Protein AF-A0A8A2VK84-F1 (afdb_monomer)

Organism: NCBI:txid2816475

Structure (mmCIF, N/CA/C/O backbone):
data_AF-A0A8A2VK84-F1
#
_entry.id   AF-A0A8A2VK84-F1
#
loop_
_atom_site.group_PDB
_atom_site.id
_atom_site.type_symbol
_atom_site.label_atom_id
_atom_site.label_alt_id
_atom_site.label_comp_id
_atom_site.label_asym_id
_atom_site.label_entity_id
_atom_site.label_seq_id
_atom_site.pdbx_PDB_ins_code
_atom_site.Cartn_x
_atom_site.Cartn_y
_ato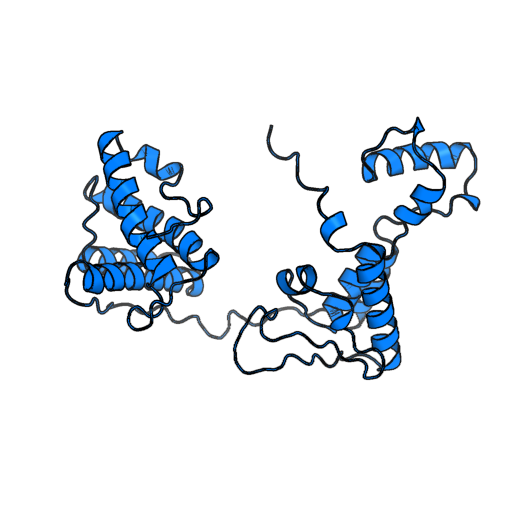m_site.Cartn_z
_atom_site.occupancy
_atom_site.B_iso_or_equiv
_atom_site.auth_seq_id
_atom_site.auth_comp_id
_atom_site.auth_asym_id
_atom_site.auth_atom_id
_atom_site.pdbx_PDB_model_num
ATOM 1 N N . MET A 1 1 ? -0.182 15.127 16.816 1.00 67.00 1 MET A N 1
ATOM 2 C CA . MET A 1 1 ? -0.163 13.997 15.873 1.00 67.00 1 MET A CA 1
ATOM 3 C C . MET A 1 1 ? 0.153 14.495 14.483 1.00 67.00 1 MET A C 1
ATOM 5 O O . MET A 1 1 ? -0.459 15.469 14.045 1.00 67.00 1 MET A O 1
ATOM 9 N N . THR A 1 2 ? 1.109 13.858 13.820 1.00 80.88 2 THR A N 1
ATOM 10 C CA . THR A 1 2 ? 1.535 14.183 12.459 1.00 80.88 2 THR A CA 1
ATOM 11 C C . THR A 1 2 ? 0.964 13.149 11.504 1.00 80.88 2 THR A C 1
ATOM 13 O O . THR A 1 2 ? 1.364 11.996 11.535 1.00 80.88 2 THR A O 1
ATOM 16 N N . LEU A 1 3 ? 0.014 13.536 10.651 1.00 87.31 3 LEU A N 1
ATOM 17 C CA . LEU A 1 3 ? -0.479 12.652 9.595 1.00 87.31 3 LEU A CA 1
ATOM 18 C C . LEU A 1 3 ? 0.068 13.120 8.239 1.00 87.31 3 LEU A C 1
ATOM 20 O O . LEU A 1 3 ? -0.176 14.276 7.887 1.00 87.31 3 LEU A O 1
ATOM 24 N N . PRO A 1 4 ? 0.778 12.268 7.475 1.00 89.06 4 PRO A N 1
ATOM 25 C CA . PRO A 1 4 ? 1.231 12.619 6.131 1.00 89.06 4 PRO A CA 1
ATOM 26 C C . PRO A 1 4 ? 0.061 12.950 5.195 1.00 89.06 4 PRO A C 1
ATOM 28 O O . PRO A 1 4 ? -0.976 12.286 5.248 1.00 89.06 4 PRO A O 1
ATOM 31 N N . GLU A 1 5 ? 0.243 13.924 4.298 1.00 87.88 5 GLU A N 1
ATOM 32 C CA . GLU A 1 5 ? -0.795 14.369 3.347 1.00 87.88 5 GLU A CA 1
ATOM 33 C C . GLU A 1 5 ? -1.271 13.251 2.401 1.00 87.88 5 GLU A C 1
ATOM 35 O O . GLU A 1 5 ? -2.423 13.237 1.973 1.00 87.88 5 GLU A O 1
ATOM 40 N N . ASP A 1 6 ? -0.415 12.256 2.150 1.00 89.31 6 ASP A N 1
ATOM 41 C CA . ASP A 1 6 ? -0.712 11.075 1.332 1.00 89.31 6 ASP A CA 1
ATOM 42 C C . ASP A 1 6 ? -1.742 10.113 1.951 1.00 89.31 6 ASP A C 1
ATOM 44 O O . ASP A 1 6 ? -2.165 9.149 1.294 1.00 89.31 6 ASP A O 1
ATOM 48 N N . VAL A 1 7 ? -2.121 10.309 3.220 1.00 92.81 7 VAL A N 1
ATOM 49 C CA . VAL A 1 7 ? -3.152 9.505 3.882 1.00 92.81 7 VAL A CA 1
ATOM 50 C C . VAL A 1 7 ? -4.518 10.171 3.696 1.00 92.81 7 VAL A C 1
ATOM 52 O O . VAL A 1 7 ? -4.777 11.231 4.267 1.00 92.81 7 VAL A O 1
ATOM 55 N N . PRO A 1 8 ? -5.451 9.540 2.962 1.00 93.25 8 PRO A N 1
ATOM 56 C CA . PRO A 1 8 ? -6.733 10.163 2.691 1.00 93.25 8 PRO A CA 1
ATOM 57 C C . PRO A 1 8 ? -7.644 10.115 3.926 1.00 93.25 8 PRO A C 1
ATOM 59 O O . PRO A 1 8 ? -8.070 9.050 4.384 1.00 93.25 8 PRO A O 1
ATOM 62 N N . LEU A 1 9 ? -7.994 11.290 4.450 1.00 93.44 9 LEU A N 1
ATOM 63 C CA . LEU A 1 9 ? -8.955 11.405 5.553 1.00 93.44 9 LEU A CA 1
ATOM 64 C C . LEU A 1 9 ? -10.374 11.024 5.120 1.00 93.44 9 LEU A C 1
ATOM 66 O O . LEU A 1 9 ? -11.077 10.352 5.873 1.00 93.44 9 LEU A O 1
ATOM 70 N N . VAL A 1 10 ? -10.748 11.404 3.896 1.00 92.31 10 VAL A N 1
ATOM 71 C CA . VAL A 1 10 ? -12.056 11.164 3.272 1.00 92.31 10 VAL A CA 1
ATOM 72 C C . VAL A 1 10 ? -11.835 10.569 1.891 1.00 92.31 10 VAL A C 1
ATOM 74 O O . VAL A 1 10 ? -11.077 11.127 1.096 1.00 92.31 10 VAL A O 1
ATOM 77 N N . ILE A 1 11 ? -12.519 9.467 1.604 1.00 93.12 11 ILE A N 1
ATOM 78 C CA . ILE A 1 11 ? -12.568 8.852 0.275 1.00 93.12 11 ILE A CA 1
ATOM 79 C C . ILE A 1 11 ? -13.712 9.483 -0.528 1.00 93.12 11 ILE A C 1
ATOM 81 O O . ILE A 1 11 ? -14.691 9.938 0.060 1.00 93.12 11 ILE A O 1
ATOM 85 N N . SER A 1 12 ? -13.599 9.535 -1.860 1.00 87.94 12 SER A N 1
ATOM 86 C CA . SER A 1 12 ? -14.630 10.085 -2.761 1.00 87.94 12 SER A CA 1
ATOM 87 C C . SER A 1 12 ? -16.036 9.615 -2.394 1.00 87.94 12 SER A C 1
ATOM 89 O O . SER A 1 12 ? -16.909 10.446 -2.161 1.00 87.94 12 SER A O 1
ATOM 91 N N . ASP A 1 13 ? -16.204 8.304 -2.238 1.00 91.19 13 ASP A N 1
ATOM 92 C CA . ASP A 1 13 ? -17.499 7.667 -1.999 1.00 91.19 13 ASP A CA 1
ATOM 93 C C . ASP A 1 13 ? -18.078 8.024 -0.621 1.00 91.19 13 ASP A C 1
ATOM 95 O O . ASP A 1 13 ? -19.284 7.948 -0.424 1.00 91.19 13 ASP A O 1
ATOM 99 N N . ASP A 1 14 ? -17.253 8.441 0.352 1.00 90.50 14 ASP A N 1
ATOM 100 C CA . ASP A 1 14 ? -17.759 8.870 1.665 1.00 90.50 14 ASP A CA 1
ATOM 101 C C . ASP A 1 14 ? -18.654 10.113 1.521 1.00 90.50 14 ASP A C 1
ATOM 103 O O . ASP A 1 14 ? -19.564 10.324 2.315 1.00 90.50 14 ASP A O 1
ATOM 107 N N . ARG A 1 15 ? -18.429 10.939 0.491 1.00 90.19 15 ARG A N 1
ATOM 108 C CA . ARG A 1 15 ? -19.186 12.181 0.270 1.00 90.19 15 ARG A CA 1
ATOM 109 C C . ARG A 1 15 ? -20.633 11.942 -0.154 1.00 90.19 15 ARG A C 1
ATOM 111 O O . ARG A 1 15 ? -21.441 12.850 -0.011 1.00 90.19 15 ARG A O 1
ATOM 118 N N . GLU A 1 16 ? -20.957 10.752 -0.651 1.00 90.81 16 GLU A N 1
ATOM 119 C CA . GLU A 1 16 ? -22.328 10.386 -1.031 1.00 90.81 16 GLU A CA 1
ATOM 120 C C . GLU A 1 16 ? -23.221 10.147 0.197 1.00 90.81 16 GLU A C 1
ATOM 122 O O . GLU A 1 16 ? -24.439 10.267 0.111 1.00 90.81 16 GLU A O 1
ATOM 127 N N . TYR A 1 17 ? -22.612 9.869 1.355 1.00 91.44 17 TYR A N 1
ATOM 128 C CA . TYR A 1 17 ? -23.302 9.542 2.606 1.00 91.44 17 TYR A CA 1
ATOM 129 C C . TYR A 1 17 ? -23.415 10.727 3.563 1.00 91.44 17 TYR A C 1
ATOM 131 O O . TYR A 1 17 ? -24.215 10.701 4.497 1.00 91.44 17 TYR A O 1
ATOM 139 N N . LEU A 1 18 ? -22.570 11.742 3.380 1.00 94.50 18 LEU A N 1
ATOM 140 C CA . LEU A 1 18 ? -22.312 12.756 4.392 1.00 94.50 18 LEU A CA 1
ATOM 141 C C . LEU A 1 18 ? -22.717 14.139 3.906 1.00 94.50 18 LEU A C 1
ATOM 143 O O . LEU A 1 18 ? -22.255 14.619 2.871 1.00 94.50 18 LEU A O 1
ATOM 147 N N . ASN A 1 19 ? -23.500 14.841 4.722 1.00 94.44 19 ASN A N 1
ATOM 148 C CA . ASN A 1 19 ? -23.639 16.284 4.563 1.00 94.44 19 ASN A CA 1
ATOM 149 C C . ASN A 1 19 ? -22.360 17.017 5.014 1.00 94.44 19 ASN A C 1
ATOM 151 O O . ASN A 1 19 ? -21.467 16.438 5.632 1.00 94.44 19 ASN A O 1
ATOM 155 N N . GLN A 1 20 ? -22.279 18.322 4.746 1.00 95.00 20 GLN A N 1
ATOM 156 C CA . GLN A 1 20 ? -21.080 19.118 5.033 1.00 95.00 20 GLN A CA 1
ATOM 157 C C . GLN A 1 20 ? -20.620 19.050 6.501 1.00 95.00 20 GLN A C 1
ATOM 159 O O . GLN A 1 20 ? -19.427 18.907 6.755 1.00 95.00 20 GLN A O 1
ATOM 164 N N . ARG A 1 21 ? -21.545 19.115 7.468 1.00 96.19 21 ARG A N 1
ATOM 165 C CA . ARG A 1 21 ? -21.195 19.096 8.901 1.00 96.19 21 ARG A CA 1
ATOM 166 C C . ARG A 1 21 ? -20.700 17.720 9.337 1.00 96.19 21 ARG A C 1
ATOM 168 O O . ARG A 1 21 ? -19.721 17.620 10.066 1.00 96.19 21 ARG A O 1
ATOM 175 N N . GLN A 1 22 ? -21.348 16.663 8.852 1.00 96.94 22 GLN A N 1
ATOM 176 C CA . GLN A 1 22 ? -20.925 15.283 9.101 1.00 96.94 22 GLN A CA 1
ATOM 177 C C . GLN A 1 22 ? -19.562 14.999 8.467 1.00 96.94 22 GLN A C 1
ATOM 179 O O . GLN A 1 22 ? -18.741 14.298 9.042 1.00 96.94 22 GLN A O 1
ATOM 184 N N . LEU A 1 23 ? -19.286 15.584 7.301 1.00 95.44 23 LEU A N 1
ATOM 185 C CA . LEU A 1 23 ? -17.997 15.459 6.634 1.00 95.44 23 LEU A CA 1
ATOM 186 C C . LEU A 1 23 ? -16.857 16.088 7.446 1.00 95.44 23 LEU A C 1
ATOM 188 O O . LEU A 1 23 ? -15.759 15.536 7.484 1.00 95.44 23 LEU A O 1
ATOM 192 N N . GLU A 1 24 ? -17.091 17.245 8.064 1.00 95.88 24 GLU A N 1
ATOM 193 C CA . GLU A 1 24 ? -16.114 17.917 8.930 1.00 95.88 24 GLU A CA 1
ATOM 194 C C . GLU A 1 24 ? -15.845 17.114 10.209 1.00 95.88 24 GLU A C 1
ATOM 196 O O . GLU A 1 24 ? -14.683 16.858 10.531 1.00 95.88 24 GLU A O 1
ATOM 201 N N . ASP A 1 25 ? -16.900 16.639 10.874 1.00 96.94 25 ASP A N 1
ATOM 202 C CA . ASP A 1 25 ? -16.793 15.770 12.052 1.00 96.94 25 ASP A CA 1
ATOM 203 C C . ASP A 1 25 ? -16.057 14.458 11.722 1.00 96.94 25 ASP A C 1
ATOM 205 O O . ASP A 1 25 ? -15.085 14.084 12.383 1.00 96.94 25 ASP A O 1
ATOM 209 N N . TYR A 1 26 ? -16.422 13.809 10.613 1.00 96.88 26 TYR A N 1
ATOM 210 C CA . TYR A 1 26 ? -15.779 12.580 10.163 1.00 96.88 26 TYR A CA 1
ATOM 211 C C . TYR A 1 26 ? -14.301 12.796 9.833 1.00 96.88 26 TYR A C 1
ATOM 213 O O . TYR A 1 26 ? -13.459 11.987 10.220 1.00 96.88 26 TYR A O 1
ATOM 221 N N . LYS A 1 27 ? -13.947 13.903 9.164 1.00 95.69 27 LYS A N 1
ATOM 222 C CA . LYS A 1 27 ? -12.543 14.267 8.902 1.00 95.69 27 LYS A CA 1
ATOM 223 C C . LYS A 1 27 ? -11.738 14.381 10.188 1.00 95.69 27 LYS A C 1
ATOM 225 O O . LYS A 1 27 ? -10.607 13.896 10.227 1.00 95.69 27 LYS A O 1
ATOM 230 N N . GLN A 1 28 ? -12.305 15.019 11.209 1.00 95.81 28 GLN A N 1
ATOM 231 C CA . GLN A 1 28 ? -11.639 15.197 12.492 1.00 95.81 28 GLN A CA 1
ATOM 232 C C . GLN A 1 28 ? -11.429 13.849 13.191 1.00 95.81 28 GLN A C 1
ATOM 234 O O . GLN A 1 28 ? -10.291 13.505 13.512 1.00 95.81 28 GLN A O 1
ATOM 239 N N . HIS A 1 29 ? -12.479 13.031 13.295 1.00 96.00 29 HIS A N 1
ATOM 240 C CA . HIS A 1 29 ? -12.393 11.667 13.830 1.00 96.00 29 HIS A CA 1
ATOM 241 C C . HIS A 1 29 ? -11.324 10.829 13.111 1.00 96.00 29 HIS A C 1
ATOM 243 O O . HIS A 1 29 ? -10.482 10.171 13.720 1.00 96.00 29 HIS A O 1
ATOM 249 N N . ARG A 1 30 ? -11.297 10.896 11.779 1.00 95.94 30 ARG A N 1
ATOM 250 C CA . ARG A 1 30 ? -10.328 10.179 10.942 1.00 95.94 30 ARG A CA 1
ATOM 251 C C . ARG A 1 30 ? -8.898 10.646 11.173 1.00 95.94 30 ARG A C 1
ATOM 253 O O . ARG A 1 30 ? -7.990 9.817 11.175 1.00 95.94 30 ARG A O 1
ATOM 260 N N . LYS A 1 31 ? -8.697 11.948 11.377 1.00 96.19 31 LYS A N 1
ATOM 261 C CA . LYS A 1 31 ? -7.388 12.534 11.668 1.00 96.19 31 LYS A CA 1
ATOM 262 C C . LYS A 1 31 ? -6.844 12.050 13.009 1.00 96.19 31 LYS A C 1
ATOM 264 O O . LYS A 1 31 ? -5.656 11.755 13.090 1.00 96.19 31 LYS A O 1
ATOM 269 N N . GLU A 1 32 ? -7.699 11.918 14.017 1.00 95.44 32 GLU A N 1
ATOM 270 C CA . GLU A 1 32 ? -7.324 11.394 15.335 1.00 95.44 32 GLU A CA 1
ATOM 271 C C . GLU A 1 32 ? -6.905 9.924 15.253 1.00 95.44 32 GLU A C 1
ATOM 273 O O . GLU A 1 32 ? -5.786 9.581 15.629 1.00 95.44 32 GLU A O 1
ATOM 278 N N . VAL A 1 33 ? -7.756 9.067 14.677 1.00 95.44 33 VAL A N 1
ATOM 279 C CA . VAL A 1 33 ? -7.479 7.625 14.569 1.00 95.44 33 VAL A CA 1
ATOM 280 C C . VAL A 1 33 ? -6.224 7.370 13.733 1.00 95.44 33 VAL A C 1
ATOM 282 O O . VAL A 1 33 ? -5.326 6.638 14.143 1.00 95.44 33 VAL A O 1
ATOM 285 N N . LEU A 1 34 ? -6.149 7.950 12.530 1.00 96.88 34 LEU A N 1
ATOM 286 C CA . LEU A 1 34 ? -5.056 7.673 11.595 1.00 96.88 34 LEU A CA 1
ATOM 287 C C . LEU A 1 34 ? -3.750 8.340 12.033 1.00 96.88 34 LEU A C 1
ATOM 289 O O . LEU A 1 34 ? -2.688 7.750 11.838 1.00 96.88 34 LEU A O 1
ATOM 293 N N . GLY A 1 35 ? -3.825 9.528 12.641 1.00 95.50 35 GLY A N 1
ATOM 294 C CA . GLY A 1 35 ? -2.671 10.207 13.226 1.00 95.50 35 GLY A CA 1
ATOM 295 C C . GLY A 1 35 ? -2.077 9.397 14.372 1.00 95.50 35 GLY A C 1
ATOM 296 O O . GLY A 1 35 ? -0.880 9.125 14.370 1.00 95.50 35 GLY A O 1
ATOM 297 N N . TRP A 1 36 ? -2.919 8.904 15.284 1.00 96.00 36 TRP A N 1
ATOM 298 C CA . TRP A 1 36 ? -2.468 8.016 16.353 1.00 96.00 36 TRP A CA 1
ATOM 299 C C . TRP A 1 36 ? -1.849 6.732 15.806 1.00 96.00 36 TRP A C 1
ATOM 301 O O . TRP A 1 36 ? -0.793 6.304 16.263 1.00 96.00 36 TRP A O 1
ATOM 311 N N . LEU A 1 37 ? -2.463 6.123 14.788 1.00 95.12 37 LEU A N 1
ATOM 312 C CA . LEU A 1 37 ? -1.916 4.911 14.185 1.00 95.12 37 LEU A CA 1
ATOM 313 C C . LEU A 1 37 ? -0.543 5.135 13.551 1.00 95.12 37 LEU A C 1
ATOM 315 O O . LEU A 1 37 ? 0.305 4.248 13.642 1.00 95.12 37 LEU A O 1
ATOM 319 N N . TYR A 1 38 ? -0.329 6.287 12.918 1.00 95.25 38 TYR A N 1
ATOM 320 C CA . TYR A 1 38 ? 0.937 6.631 12.280 1.00 95.25 38 TYR A CA 1
ATOM 321 C C . TYR A 1 38 ? 2.039 6.990 13.278 1.00 95.25 38 TYR A C 1
ATOM 323 O O . TYR A 1 38 ? 3.186 6.626 13.043 1.00 95.25 38 TYR A O 1
ATOM 331 N N . ASP A 1 39 ? 1.700 7.653 14.383 1.00 92.69 39 ASP A N 1
ATOM 332 C CA . ASP A 1 39 ? 2.691 8.095 15.367 1.00 92.69 39 ASP A CA 1
ATOM 333 C C . ASP A 1 39 ? 2.973 7.019 16.437 1.00 92.69 39 ASP A C 1
ATOM 335 O O . ASP A 1 39 ? 4.117 6.843 16.842 1.00 92.69 39 ASP A O 1
ATOM 339 N N . LEU A 1 40 ? 1.947 6.282 16.890 1.00 93.38 40 LEU A N 1
ATOM 340 C CA . LEU A 1 40 ? 1.994 5.449 18.110 1.00 93.38 40 LEU A CA 1
ATOM 341 C C . LEU A 1 40 ? 1.376 4.047 17.963 1.00 93.38 40 LEU A C 1
ATOM 343 O O . LEU A 1 40 ? 1.594 3.172 18.798 1.00 93.38 40 LEU A O 1
ATOM 347 N N . GLY A 1 41 ? 0.552 3.807 16.941 1.00 90.19 41 GLY A N 1
ATOM 348 C CA . GLY A 1 41 ? -0.374 2.671 16.957 1.00 90.19 41 GLY A CA 1
ATOM 349 C C . GLY A 1 41 ? 0.244 1.274 16.933 1.00 90.19 41 GLY A C 1
ATOM 350 O O . GLY A 1 41 ? -0.438 0.300 17.281 1.00 90.19 41 GLY A O 1
ATOM 351 N N . LYS A 1 42 ? 1.515 1.139 16.539 1.00 90.19 42 LYS A N 1
ATOM 352 C CA . LYS A 1 42 ? 2.193 -0.160 16.501 1.00 90.19 42 LYS A CA 1
ATOM 353 C C . LYS A 1 42 ? 2.586 -0.585 17.915 1.00 90.19 42 LYS A C 1
ATOM 355 O O . LYS A 1 42 ? 2.105 -1.628 18.365 1.00 90.19 42 LYS A O 1
ATOM 360 N N . SER A 1 43 ? 3.318 0.263 18.626 1.00 88.25 43 SER A N 1
ATOM 361 C CA . SER A 1 43 ? 3.772 0.048 20.002 1.00 88.25 43 SER A CA 1
ATOM 362 C C . SER A 1 43 ? 3.678 1.376 20.779 1.00 88.25 43 SER A C 1
ATOM 364 O O . SER A 1 43 ? 4.653 2.132 20.809 1.00 88.25 43 SER A O 1
ATOM 366 N N . PRO A 1 44 ? 2.517 1.684 21.395 1.00 86.25 44 PRO A N 1
ATOM 367 C CA . PRO A 1 44 ? 2.296 2.971 22.061 1.00 86.25 44 PRO A CA 1
ATOM 368 C C . PRO A 1 44 ? 3.290 3.252 23.196 1.00 86.25 44 PRO A C 1
ATOM 370 O O . PRO A 1 44 ? 3.774 4.374 23.310 1.00 86.25 44 PRO A O 1
ATOM 373 N N . ASP A 1 45 ? 3.674 2.222 23.959 1.00 84.56 45 ASP A N 1
ATOM 374 C CA . ASP A 1 45 ? 4.574 2.338 25.122 1.00 84.56 45 ASP A CA 1
ATOM 375 C C . ASP A 1 45 ? 5.984 2.845 24.776 1.00 84.56 45 ASP A C 1
ATOM 377 O O . ASP A 1 45 ? 6.690 3.372 25.632 1.00 84.56 45 ASP A O 1
ATOM 381 N N . VAL A 1 46 ? 6.407 2.687 23.518 1.00 88.12 46 VAL A N 1
ATOM 382 C CA . VAL A 1 46 ? 7.721 3.127 23.016 1.00 88.12 46 VAL A CA 1
ATOM 383 C C . VAL A 1 46 ? 7.601 4.158 21.894 1.00 88.12 46 VAL A C 1
ATOM 385 O O . VAL A 1 46 ? 8.568 4.400 21.176 1.00 88.12 46 VAL A O 1
ATOM 388 N N . ALA A 1 47 ? 6.419 4.763 21.739 1.00 87.88 47 ALA A N 1
ATOM 389 C CA . ALA A 1 47 ? 6.115 5.744 20.703 1.00 87.88 47 ALA A CA 1
ATOM 390 C C . ALA A 1 47 ? 6.466 5.278 19.274 1.00 87.88 47 ALA A C 1
ATOM 392 O O . ALA A 1 47 ? 7.064 6.011 18.488 1.00 87.88 47 ALA A O 1
ATOM 393 N N . GLU A 1 48 ? 6.102 4.035 18.941 1.00 89.88 48 GLU A N 1
ATOM 394 C CA . GLU A 1 48 ? 6.312 3.470 17.608 1.00 89.88 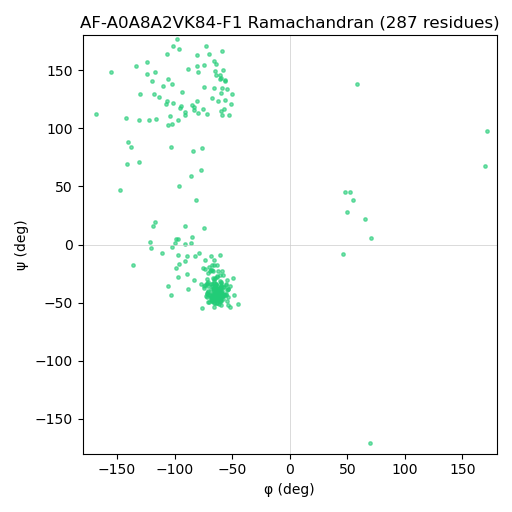48 GLU A CA 1
ATOM 395 C C . GLU A 1 48 ? 4.983 3.347 16.853 1.00 89.88 48 GLU A C 1
ATOM 397 O O . GLU A 1 48 ? 4.076 2.618 17.260 1.00 89.88 48 GLU A O 1
ATOM 402 N N . GLY A 1 49 ? 4.873 4.006 15.703 1.00 92.62 49 GLY A N 1
ATOM 403 C CA . GLY A 1 49 ? 3.694 3.938 14.849 1.00 92.62 49 GLY A CA 1
ATOM 404 C C . GLY A 1 49 ? 3.781 2.954 13.681 1.00 92.62 49 GLY A C 1
ATOM 405 O O . GLY A 1 49 ? 4.778 2.264 13.448 1.00 92.62 49 GLY A O 1
ATOM 406 N N . TYR A 1 50 ? 2.683 2.849 12.936 1.00 92.88 50 TYR A N 1
ATOM 407 C CA . TYR A 1 50 ? 2.614 2.063 11.707 1.00 92.88 50 TYR A CA 1
ATOM 408 C C . TYR A 1 50 ? 3.213 2.819 10.514 1.00 92.88 50 TYR A C 1
ATOM 410 O O . TYR A 1 50 ? 3.190 4.043 10.446 1.00 92.88 50 TYR A O 1
ATOM 418 N N . SER A 1 51 ? 3.703 2.075 9.516 1.00 90.81 51 SER A N 1
ATOM 419 C CA . SER A 1 51 ? 4.223 2.681 8.287 1.00 90.81 51 SER A CA 1
ATOM 420 C C . SER A 1 51 ? 3.136 3.426 7.505 1.00 90.81 51 SER A C 1
ATOM 422 O O . SER A 1 51 ? 1.960 3.054 7.550 1.00 90.81 51 SER A O 1
ATOM 424 N N . LEU A 1 52 ? 3.545 4.406 6.689 1.00 91.31 52 LEU A N 1
ATOM 425 C CA . LEU A 1 52 ? 2.654 5.156 5.792 1.00 91.31 52 LEU A CA 1
ATOM 426 C C . LEU A 1 52 ? 1.735 4.234 4.973 1.00 91.31 52 LEU A C 1
ATOM 428 O O . LEU A 1 52 ? 0.535 4.478 4.869 1.00 91.31 52 LEU A O 1
ATOM 432 N N . ALA A 1 53 ? 2.282 3.141 4.434 1.00 89.56 53 ALA A N 1
ATOM 433 C CA . ALA A 1 53 ? 1.519 2.173 3.653 1.00 89.56 53 ALA A CA 1
ATOM 434 C C . ALA A 1 53 ? 0.417 1.491 4.480 1.00 89.56 53 ALA A C 1
ATOM 436 O O . ALA A 1 53 ? -0.704 1.334 3.998 1.00 89.56 53 ALA A O 1
ATOM 437 N N . VAL A 1 54 ? 0.706 1.108 5.729 1.00 92.06 54 VAL A N 1
ATOM 438 C CA . VAL A 1 54 ? -0.281 0.488 6.626 1.00 92.06 54 VAL A CA 1
ATOM 439 C C . VAL A 1 54 ? -1.354 1.499 7.024 1.00 92.06 54 VAL A C 1
ATOM 441 O O . VAL A 1 54 ? -2.537 1.170 6.947 1.00 92.06 54 VAL A O 1
ATOM 444 N N . THR A 1 55 ? -0.975 2.729 7.373 1.00 95.12 55 THR A N 1
ATOM 445 C CA . THR A 1 55 ? -1.923 3.796 7.734 1.00 95.12 55 THR A CA 1
ATOM 446 C C . THR A 1 55 ? -2.822 4.175 6.555 1.00 95.12 55 THR A C 1
ATOM 448 O O . THR A 1 55 ? -4.038 4.280 6.708 1.00 95.12 55 THR A O 1
ATOM 451 N N . ARG A 1 56 ? -2.271 4.284 5.341 1.00 94.69 56 ARG A N 1
ATOM 452 C CA . ARG A 1 56 ? -3.052 4.531 4.119 1.00 94.69 56 ARG A CA 1
ATOM 453 C C . ARG A 1 56 ? -4.023 3.388 3.826 1.00 94.69 56 ARG A C 1
ATOM 455 O O . ARG A 1 56 ? -5.203 3.619 3.585 1.00 94.69 56 ARG A O 1
ATOM 462 N N . ASN A 1 57 ? -3.556 2.147 3.908 1.00 94.31 57 ASN A N 1
ATOM 463 C CA . ASN A 1 57 ? -4.392 0.955 3.753 1.00 94.31 57 ASN A CA 1
ATOM 464 C C . ASN A 1 57 ? -5.516 0.878 4.794 1.00 94.31 57 ASN A C 1
ATOM 466 O O . ASN A 1 57 ? -6.617 0.407 4.499 1.00 94.31 57 ASN A O 1
ATOM 470 N N . MET A 1 58 ? -5.235 1.330 6.012 1.00 94.69 58 MET A N 1
ATOM 471 C CA . MET A 1 58 ? -6.207 1.426 7.087 1.00 94.69 58 MET A CA 1
ATOM 472 C C . MET A 1 58 ? -7.272 2.484 6.788 1.00 94.69 58 MET A C 1
ATOM 474 O O . MET A 1 58 ? -8.461 2.224 6.972 1.00 94.69 58 MET A O 1
ATOM 478 N N . ALA A 1 59 ? -6.865 3.635 6.248 1.00 96.19 59 ALA A N 1
ATOM 479 C CA . ALA A 1 59 ? -7.774 4.698 5.852 1.00 96.19 59 ALA A CA 1
ATOM 480 C C . ALA A 1 59 ? -8.876 4.178 4.906 1.00 96.19 59 ALA A C 1
ATOM 482 O O . ALA A 1 59 ? -10.064 4.341 5.202 1.00 96.19 59 ALA A O 1
ATOM 483 N N . TYR A 1 60 ? -8.521 3.483 3.824 1.00 96.75 60 TYR A N 1
ATOM 484 C CA . TYR A 1 60 ? -9.512 2.938 2.886 1.00 96.75 60 TYR A CA 1
ATOM 485 C C . TYR A 1 60 ? -10.433 1.884 3.518 1.00 96.75 60 TYR A C 1
ATOM 487 O O . TYR A 1 60 ? -11.637 1.886 3.261 1.00 96.75 60 TYR A O 1
ATOM 495 N N . ARG A 1 61 ? -9.900 0.991 4.363 1.00 96.44 61 ARG A N 1
ATOM 496 C CA . ARG A 1 61 ? -10.706 -0.070 4.992 1.00 96.44 61 ARG A CA 1
ATOM 497 C C . ARG A 1 61 ? -11.706 0.478 5.992 1.00 96.44 61 ARG A C 1
ATOM 499 O O . ARG A 1 61 ? -12.876 0.123 5.922 1.00 96.44 61 ARG A O 1
ATOM 506 N N . LEU A 1 62 ? -11.267 1.376 6.870 1.00 96.81 62 LEU A N 1
ATOM 507 C CA . LEU A 1 62 ? -12.171 2.031 7.809 1.00 96.81 62 LEU A CA 1
ATOM 508 C C . LEU A 1 62 ? -13.259 2.823 7.088 1.00 96.81 62 LEU A C 1
ATOM 510 O O . LEU A 1 62 ? -14.395 2.794 7.527 1.00 96.81 62 LEU A O 1
ATOM 514 N N . SER A 1 63 ? -12.938 3.482 5.973 1.00 96.88 63 SER A N 1
ATOM 515 C CA . SER A 1 63 ? -13.939 4.196 5.175 1.00 96.88 63 SER A CA 1
ATOM 516 C C . SER A 1 63 ? -15.033 3.243 4.668 1.00 96.88 63 SER A C 1
ATOM 518 O O . SER A 1 63 ? -16.213 3.512 4.869 1.00 96.88 63 SER A O 1
ATOM 520 N N . LYS A 1 64 ? -14.671 2.057 4.158 1.00 96.75 64 LYS A N 1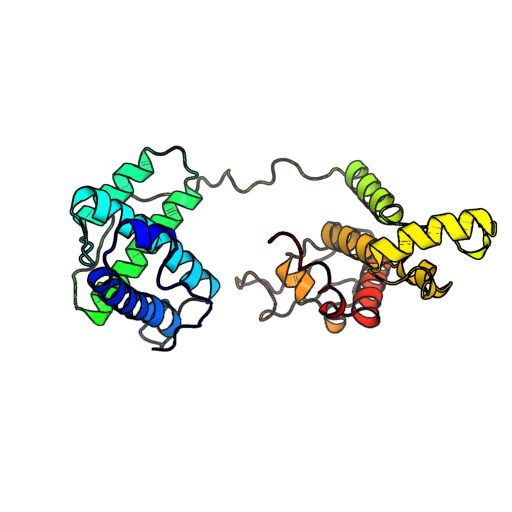
ATOM 521 C CA . LYS A 1 64 ? -15.654 1.018 3.793 1.00 96.75 64 LYS A CA 1
ATOM 522 C C . LYS A 1 64 ? -16.478 0.506 4.979 1.00 96.75 64 LYS A C 1
ATOM 524 O O . LYS A 1 64 ? -17.671 0.277 4.819 1.00 96.75 64 LYS A O 1
ATOM 529 N N . ILE A 1 65 ? -15.854 0.314 6.141 1.00 97.38 65 ILE A N 1
ATOM 530 C CA . ILE A 1 65 ? -16.543 -0.136 7.360 1.00 97.38 65 ILE A CA 1
ATOM 531 C C . ILE A 1 65 ? -17.534 0.935 7.847 1.00 97.38 65 ILE A C 1
ATOM 533 O O . ILE A 1 65 ? -18.667 0.612 8.187 1.00 97.38 65 ILE A O 1
ATOM 537 N N . TYR A 1 66 ? -17.139 2.211 7.846 1.00 97.88 66 TYR A N 1
ATOM 538 C CA . TYR A 1 66 ? -18.019 3.310 8.239 1.00 97.88 66 TYR A CA 1
ATOM 539 C C . TYR A 1 66 ? -19.194 3.472 7.281 1.00 97.88 66 TYR A C 1
ATOM 541 O O . TYR A 1 66 ? -20.317 3.586 7.750 1.00 97.88 66 TYR A O 1
ATOM 549 N N . ARG A 1 67 ? -18.979 3.384 5.962 1.00 97.00 67 ARG A N 1
ATOM 550 C CA . ARG A 1 67 ? -20.091 3.390 4.996 1.00 97.00 67 ARG A CA 1
ATOM 551 C C . ARG A 1 67 ? -21.061 2.233 5.223 1.00 97.00 67 ARG A C 1
ATOM 553 O O . ARG A 1 67 ? -22.262 2.458 5.264 1.00 97.00 67 ARG A O 1
ATOM 560 N N . TRP A 1 68 ? -20.542 1.029 5.478 1.00 97.00 68 TRP A N 1
ATOM 561 C CA . TRP A 1 68 ? -21.373 -0.120 5.851 1.00 97.00 68 TRP A CA 1
ATOM 562 C C . TRP A 1 68 ? -22.219 0.144 7.108 1.00 97.00 68 TRP A C 1
ATOM 564 O O . TRP A 1 68 ? -23.366 -0.301 7.180 1.00 97.00 68 TRP A O 1
ATOM 574 N N . LEU A 1 69 ? -21.680 0.871 8.090 1.00 97.50 69 LEU A N 1
ATOM 575 C CA . LEU A 1 69 ? -22.425 1.260 9.287 1.00 97.50 69 LEU A CA 1
ATOM 576 C C . LEU A 1 69 ? -23.474 2.334 8.961 1.00 97.50 69 LEU A C 1
ATOM 578 O O . LEU A 1 69 ? -24.616 2.238 9.406 1.00 97.50 69 LEU A O 1
ATOM 582 N N . TRP A 1 70 ? -23.118 3.320 8.137 1.00 97.38 70 TRP A N 1
ATOM 583 C CA . TRP A 1 70 ? -24.016 4.406 7.743 1.00 97.38 70 TRP A CA 1
ATOM 584 C C . TRP A 1 70 ? -25.198 3.937 6.898 1.00 97.38 70 TRP A C 1
ATOM 586 O O . TRP A 1 70 ? -26.285 4.489 7.045 1.00 97.38 70 TRP A O 1
ATOM 596 N N . ASP A 1 71 ? -25.024 2.885 6.096 1.00 95.94 71 ASP A N 1
ATOM 597 C CA . ASP A 1 71 ? -26.119 2.206 5.389 1.00 95.94 71 ASP A CA 1
ATOM 598 C C . ASP A 1 71 ? -27.210 1.677 6.339 1.00 95.94 71 ASP A C 1
ATOM 600 O O . ASP A 1 71 ? -28.357 1.503 5.930 1.00 95.94 71 ASP A O 1
ATOM 604 N N . ARG A 1 72 ? -26.862 1.383 7.599 1.00 94.56 72 ARG A N 1
ATOM 605 C CA . ARG A 1 72 ? -27.757 0.747 8.581 1.00 94.56 72 ARG A CA 1
ATOM 606 C C . ARG A 1 72 ? -28.317 1.734 9.592 1.00 94.56 72 ARG A C 1
ATOM 608 O O . ARG A 1 72 ? -29.501 1.680 9.904 1.00 94.56 72 ARG A O 1
ATOM 615 N N . GLU A 1 73 ? -27.472 2.623 10.102 1.00 95.31 73 GLU A N 1
ATOM 616 C CA . GLU A 1 73 ? -27.804 3.474 11.253 1.00 95.31 73 GLU A CA 1
ATOM 617 C C . GLU A 1 73 ? -27.712 4.971 10.945 1.00 95.31 73 GLU A C 1
ATOM 619 O O . GLU A 1 73 ? -27.938 5.814 11.814 1.00 95.31 73 GLU A O 1
ATOM 624 N N . GLY A 1 74 ? -27.393 5.325 9.699 1.00 94.62 74 GLY A N 1
ATOM 625 C CA . GLY A 1 74 ? -27.044 6.689 9.337 1.00 94.62 74 GLY A CA 1
ATOM 626 C C . GLY A 1 74 ? -25.690 7.109 9.909 1.00 94.62 74 GLY A C 1
ATOM 627 O O . GLY A 1 74 ? -24.900 6.305 10.406 1.00 94.62 74 GLY A O 1
ATOM 628 N N . TYR A 1 75 ? -25.383 8.400 9.793 1.00 96.06 75 TYR A N 1
ATOM 629 C CA . TYR A 1 75 ? -24.070 8.909 10.172 1.00 96.06 75 TYR A CA 1
ATOM 630 C C . TYR A 1 75 ? -23.758 8.708 11.660 1.00 96.06 75 TYR A C 1
ATOM 632 O O . TYR A 1 75 ? -24.442 9.246 12.531 1.00 96.06 75 TYR A O 1
ATOM 640 N N . THR A 1 76 ? -22.648 8.023 11.930 1.00 95.94 76 THR A N 1
ATOM 641 C CA . THR A 1 76 ? -22.048 7.910 13.260 1.00 95.94 76 THR A CA 1
ATOM 642 C C . THR A 1 76 ? -20.550 7.616 13.164 1.00 95.94 76 THR A C 1
ATOM 644 O O . THR A 1 76 ? -20.084 6.942 12.241 1.00 95.94 76 THR A O 1
ATOM 647 N N . THR A 1 77 ? -19.781 8.108 14.136 1.00 94.75 77 THR A N 1
ATOM 648 C CA . THR A 1 77 ? -18.371 7.739 14.359 1.00 94.75 77 THR A CA 1
ATOM 649 C C . THR A 1 77 ? -18.223 6.658 15.437 1.00 94.75 77 THR A C 1
ATOM 651 O O . THR A 1 77 ? -17.141 6.081 15.600 1.00 94.75 77 THR A O 1
ATOM 654 N N . GLN A 1 78 ? -19.320 6.338 16.137 1.00 93.69 78 GLN A N 1
ATOM 655 C CA . GLN A 1 78 ? -19.377 5.384 17.242 1.00 93.69 78 GLN A CA 1
ATOM 656 C C . GLN A 1 78 ? -19.527 3.950 16.734 1.00 93.69 78 GLN A C 1
ATOM 658 O O . GLN A 1 78 ? -20.608 3.369 16.716 1.00 93.69 78 GLN A O 1
ATOM 663 N N . LEU A 1 79 ? -18.406 3.368 16.322 1.00 95.50 79 LEU A N 1
ATOM 664 C CA . LEU A 1 79 ? -18.339 1.956 15.966 1.00 95.50 79 LEU A CA 1
ATOM 665 C C . LEU A 1 79 ? -18.158 1.103 17.235 1.00 95.50 79 LEU A C 1
ATOM 667 O O . LEU A 1 79 ? -17.164 1.270 17.945 1.00 95.50 79 LEU A O 1
ATOM 671 N N . THR A 1 80 ? -19.121 0.228 17.531 1.00 95.94 80 THR A N 1
ATOM 672 C CA . THR A 1 80 ? -19.152 -0.644 18.721 1.00 95.94 80 THR A CA 1
ATOM 673 C C . THR A 1 80 ? -18.606 -2.043 18.415 1.00 95.94 80 THR A C 1
ATOM 675 O O . THR A 1 80 ? -18.427 -2.397 17.248 1.00 95.94 80 THR A O 1
ATOM 678 N N . HIS A 1 81 ? -18.355 -2.851 19.452 1.00 96.69 81 HIS A N 1
ATOM 679 C CA . HIS A 1 81 ? -17.948 -4.256 19.288 1.00 96.69 81 HIS A CA 1
ATOM 680 C C . HIS A 1 81 ? -19.002 -5.044 18.497 1.00 96.69 81 HIS A C 1
ATOM 682 O O . HIS A 1 81 ? -18.660 -5.686 17.510 1.00 96.69 81 HIS A O 1
ATOM 688 N N . ASP A 1 82 ? -20.288 -4.860 18.812 1.00 95.69 82 ASP A N 1
ATOM 689 C CA . ASP A 1 82 ? -21.388 -5.511 18.092 1.00 95.69 82 ASP A CA 1
ATOM 690 C C . ASP A 1 82 ? -21.406 -5.153 16.597 1.00 95.69 82 ASP A C 1
ATOM 692 O O . ASP A 1 82 ? -21.620 -6.023 15.750 1.00 95.69 82 ASP A O 1
ATOM 696 N N . HIS A 1 83 ? -21.130 -3.889 16.247 1.00 97.12 83 HIS A N 1
ATOM 697 C CA . HIS A 1 83 ? -21.014 -3.465 14.846 1.00 97.12 83 HIS A CA 1
ATOM 698 C C . HIS A 1 83 ? -19.833 -4.146 14.154 1.00 97.12 83 HIS A C 1
ATOM 700 O O . HIS A 1 83 ? -19.944 -4.563 13.001 1.00 97.12 83 HIS A O 1
ATOM 706 N N . ALA A 1 84 ? -18.703 -4.270 14.850 1.00 96.38 84 ALA A N 1
ATOM 707 C CA . ALA A 1 84 ? -17.524 -4.939 14.326 1.00 96.38 84 ALA A CA 1
ATOM 708 C C . ALA A 1 84 ? -17.776 -6.433 14.097 1.00 96.38 84 ALA A C 1
ATOM 710 O O . ALA A 1 84 ? -17.492 -6.932 13.008 1.00 96.38 84 ALA A O 1
ATOM 711 N N . ASP A 1 85 ? -18.379 -7.127 15.060 1.00 96.19 85 ASP A N 1
ATOM 712 C CA . ASP A 1 85 ? -18.703 -8.549 14.940 1.00 96.19 85 ASP A CA 1
ATOM 713 C C . ASP A 1 85 ? -19.764 -8.801 13.863 1.00 96.19 85 ASP A C 1
ATOM 715 O O . ASP A 1 85 ? -19.646 -9.745 13.078 1.00 96.19 85 ASP A O 1
ATOM 719 N N . ALA A 1 86 ? -20.766 -7.926 13.743 1.00 96.38 86 ALA A N 1
ATOM 720 C CA . ALA A 1 86 ? -21.737 -7.975 12.652 1.00 96.38 86 ALA A CA 1
ATOM 721 C C . ALA A 1 86 ? -21.070 -7.783 11.278 1.00 96.38 86 ALA A C 1
ATOM 723 O O . ALA A 1 86 ? -21.355 -8.542 10.348 1.00 96.38 86 ALA A O 1
ATOM 724 N N . TYR A 1 87 ? -20.138 -6.833 11.156 1.00 96.62 87 TYR A N 1
ATOM 725 C CA . TYR A 1 87 ? -19.367 -6.640 9.928 1.00 96.62 87 TYR A CA 1
ATOM 726 C C . TYR A 1 87 ? -18.532 -7.878 9.581 1.00 96.62 87 TYR A C 1
ATOM 728 O O . TYR A 1 87 ? -18.550 -8.332 8.435 1.00 96.62 87 TYR A O 1
ATOM 736 N N . LEU A 1 88 ? -17.829 -8.457 10.563 1.00 95.69 88 LEU A N 1
ATOM 737 C CA . LEU A 1 88 ? -17.030 -9.671 10.375 1.00 95.69 88 LEU A CA 1
ATOM 738 C C . LEU A 1 88 ? -17.890 -10.860 9.926 1.00 95.69 88 LEU A C 1
ATOM 740 O O . LEU A 1 88 ? -17.508 -11.561 8.987 1.00 95.69 88 LEU A O 1
ATOM 744 N N . ARG A 1 89 ? -19.060 -11.063 10.548 1.00 95.44 89 ARG A N 1
ATOM 745 C CA . ARG A 1 89 ? -20.025 -12.110 10.164 1.00 95.44 89 ARG A CA 1
ATOM 746 C C . ARG A 1 89 ? -20.496 -11.935 8.723 1.00 95.44 89 ARG A C 1
ATOM 748 O O . ARG A 1 89 ? -20.566 -12.911 7.981 1.00 95.44 89 ARG A O 1
ATOM 755 N N . GLU A 1 90 ? -20.760 -10.702 8.296 1.00 95.06 90 GLU A N 1
ATOM 756 C CA . GLU A 1 90 ? -21.183 -10.429 6.923 1.00 95.06 90 GLU A CA 1
ATOM 757 C C . GLU A 1 90 ? -20.070 -10.710 5.908 1.00 95.06 90 GLU A C 1
ATOM 759 O O . GLU A 1 90 ? -20.300 -11.397 4.911 1.00 95.06 90 GLU A O 1
ATOM 764 N N . ILE A 1 91 ? -18.848 -10.217 6.144 1.00 95.12 91 ILE A N 1
ATOM 765 C CA . ILE A 1 91 ? -17.743 -10.459 5.205 1.00 95.12 91 ILE A CA 1
ATOM 766 C C . ILE A 1 91 ? -17.292 -11.921 5.207 1.00 95.12 91 ILE A C 1
ATOM 768 O O . ILE A 1 91 ? -16.742 -12.370 4.203 1.00 95.12 91 ILE A O 1
ATOM 772 N N . ALA A 1 92 ? -17.541 -12.681 6.279 1.00 91.94 92 ALA A N 1
ATOM 773 C CA . ALA A 1 92 ? -17.264 -14.113 6.315 1.00 91.94 92 ALA A CA 1
ATOM 774 C C . ALA A 1 92 ? -18.023 -14.861 5.206 1.00 91.94 92 ALA A C 1
ATOM 776 O O . ALA A 1 92 ? -17.418 -15.698 4.536 1.00 91.94 92 ALA A O 1
ATOM 777 N N . GLY A 1 93 ? -19.282 -14.486 4.944 1.00 90.19 93 GLY A N 1
ATOM 778 C CA . GLY A 1 93 ? -20.114 -15.056 3.878 1.00 90.19 93 GLY A CA 1
ATOM 779 C C . GLY A 1 93 ? -19.829 -14.532 2.465 1.00 90.19 93 GLY A C 1
ATOM 780 O O . GLY A 1 93 ? -20.390 -15.051 1.504 1.00 90.19 93 GLY A O 1
ATOM 781 N N . ARG A 1 94 ? -18.971 -13.514 2.302 1.00 90.69 94 ARG A N 1
ATOM 782 C CA . ARG A 1 94 ? -18.613 -12.978 0.978 1.00 90.69 94 ARG A CA 1
ATOM 783 C C . ARG A 1 94 ? -17.568 -13.852 0.286 1.00 90.69 94 ARG A C 1
ATOM 785 O O . ARG A 1 94 ? -16.663 -14.381 0.937 1.00 90.69 94 ARG A O 1
ATOM 792 N N . ASP A 1 95 ? -17.639 -13.904 -1.041 1.00 91.12 95 ASP A N 1
ATOM 793 C CA . ASP A 1 95 ? -16.647 -14.559 -1.902 1.00 91.12 95 ASP A CA 1
ATOM 794 C C . ASP A 1 95 ? -15.377 -13.701 -2.054 1.00 91.12 95 ASP A C 1
ATOM 796 O O . ASP A 1 95 ? -15.072 -13.136 -3.102 1.00 91.12 95 ASP A O 1
ATOM 800 N N . TRP A 1 96 ? -14.685 -13.490 -0.934 1.00 87.94 96 TRP A N 1
ATOM 801 C CA . TRP A 1 96 ? -13.411 -12.781 -0.848 1.00 87.94 96 TRP A CA 1
ATOM 802 C C . TRP A 1 96 ? -12.335 -13.736 -0.342 1.00 87.94 96 TRP A C 1
ATOM 804 O O . TRP A 1 96 ? -12.603 -14.569 0.523 1.00 87.94 96 TRP A O 1
ATOM 814 N N . GLN A 1 97 ? -11.093 -13.539 -0.786 1.00 84.69 97 GLN A N 1
ATOM 815 C CA . GLN A 1 97 ? -9.949 -14.248 -0.212 1.00 84.69 97 GLN A CA 1
ATOM 816 C C . GLN A 1 97 ? -9.861 -14.023 1.305 1.00 84.69 97 GLN A C 1
ATOM 818 O O . GLN A 1 97 ? -10.047 -12.898 1.793 1.00 84.69 97 GLN A O 1
ATOM 823 N N . ASN A 1 98 ? -9.512 -15.074 2.053 1.00 86.00 98 ASN A N 1
ATOM 824 C CA . ASN A 1 98 ? -9.353 -15.001 3.509 1.00 86.00 98 ASN A CA 1
ATOM 825 C C . ASN A 1 98 ? -8.281 -13.985 3.919 1.00 86.00 98 ASN A C 1
ATOM 827 O O . ASN A 1 98 ? -8.436 -13.302 4.930 1.00 86.00 98 ASN A O 1
ATOM 831 N N . SER A 1 99 ? -7.241 -13.810 3.097 1.00 85.62 99 SER A N 1
ATOM 832 C CA . SER A 1 99 ? -6.219 -12.773 3.275 1.00 85.62 99 SER A CA 1
ATOM 833 C C . SER A 1 99 ? -6.825 -11.361 3.315 1.00 85.62 99 SER A C 1
ATOM 835 O O . SER A 1 99 ? -6.494 -10.566 4.194 1.00 85.62 99 SER A O 1
ATOM 837 N N . ASN A 1 100 ? -7.771 -11.055 2.423 1.00 89.44 100 ASN A N 1
ATOM 838 C CA . ASN A 1 100 ? -8.459 -9.769 2.391 1.00 89.44 100 ASN A CA 1
ATOM 839 C C . ASN A 1 100 ? -9.383 -9.596 3.607 1.00 89.44 100 ASN A C 1
ATOM 841 O O . ASN A 1 100 ? -9.358 -8.540 4.241 1.00 89.44 100 ASN A O 1
ATOM 845 N N . LYS A 1 101 ? -10.147 -10.635 3.979 1.00 92.56 101 LYS A N 1
ATOM 846 C CA . LYS A 1 101 ? -11.003 -10.629 5.183 1.00 92.56 101 LYS A CA 1
ATOM 847 C C . LYS A 1 101 ? -10.179 -10.386 6.457 1.00 92.56 101 LYS A C 1
ATOM 849 O O . LYS A 1 101 ? -10.530 -9.529 7.270 1.00 92.56 101 LYS A O 1
ATOM 854 N N . ALA A 1 102 ? -9.023 -11.042 6.579 1.00 92.31 102 ALA A N 1
ATOM 855 C CA . ALA A 1 102 ? -8.086 -10.856 7.686 1.00 92.31 102 ALA A CA 1
ATOM 856 C C . ALA A 1 102 ? -7.565 -9.412 7.796 1.00 92.31 102 ALA A C 1
ATOM 858 O O . ALA A 1 102 ? -7.327 -8.917 8.898 1.00 92.31 102 ALA A O 1
ATOM 859 N N . GLU A 1 103 ? -7.408 -8.696 6.681 1.00 93.25 103 GLU A N 1
ATOM 860 C CA . GLU A 1 103 ? -7.004 -7.289 6.723 1.00 93.25 103 GLU A CA 1
ATOM 861 C C . GLU A 1 103 ? -8.110 -6.352 7.241 1.00 93.25 103 GLU A C 1
ATOM 863 O O . GLU A 1 103 ? -7.793 -5.341 7.871 1.00 93.25 103 GLU A O 1
ATOM 868 N N . TYR A 1 104 ? -9.393 -6.675 7.040 1.00 95.56 104 TYR A N 1
ATOM 869 C CA . TYR A 1 104 ? -10.494 -5.944 7.685 1.00 95.56 104 TYR A CA 1
ATOM 870 C C . TYR A 1 104 ? -10.562 -6.222 9.188 1.00 95.56 104 TYR A C 1
ATOM 872 O O . TYR A 1 104 ? -10.729 -5.286 9.968 1.00 95.56 104 TYR A O 1
ATOM 880 N N . LEU A 1 105 ? -10.335 -7.469 9.607 1.00 95.56 105 LEU A N 1
ATOM 881 C CA . LEU A 1 105 ? -10.199 -7.811 11.024 1.00 95.56 105 LEU A CA 1
ATOM 882 C C . LEU A 1 105 ? -9.063 -7.013 11.687 1.00 95.56 105 LEU A C 1
ATOM 884 O O . LEU A 1 105 ? -9.254 -6.385 12.726 1.00 95.56 105 LEU A O 1
ATOM 888 N N . LYS A 1 106 ? -7.887 -6.944 11.047 1.00 95.00 106 LYS A N 1
ATOM 889 C CA . LYS A 1 106 ? -6.769 -6.105 11.518 1.00 95.00 106 LYS A CA 1
ATOM 890 C C . LYS A 1 106 ? -7.133 -4.623 11.580 1.00 95.00 106 LYS A C 1
ATOM 892 O O . LYS A 1 106 ? -6.627 -3.920 12.452 1.00 95.00 106 LYS A O 1
ATOM 897 N N . ALA A 1 107 ? -7.961 -4.135 10.656 1.00 96.50 107 ALA A N 1
ATOM 898 C CA . ALA A 1 107 ? -8.427 -2.757 10.682 1.00 96.50 107 ALA A CA 1
ATOM 899 C C . ALA A 1 107 ? -9.293 -2.487 11.922 1.00 96.50 107 ALA A C 1
ATOM 901 O O . ALA A 1 107 ? -8.995 -1.571 12.684 1.00 96.50 107 ALA A O 1
ATOM 902 N N . LEU A 1 108 ? -10.293 -3.327 12.183 1.00 96.94 108 LEU A N 1
ATOM 903 C CA . LEU A 1 108 ? -11.137 -3.207 13.373 1.00 96.94 108 LEU A CA 1
ATOM 904 C C . LEU A 1 108 ? -10.311 -3.302 14.666 1.00 96.94 108 LEU A C 1
ATOM 906 O O . LEU A 1 108 ? -10.398 -2.411 15.505 1.00 96.94 108 LEU A O 1
ATOM 910 N N . ASN A 1 109 ? -9.400 -4.274 14.768 1.00 95.50 109 ASN A N 1
ATOM 911 C CA . ASN A 1 109 ? -8.505 -4.412 15.923 1.00 95.50 109 ASN A CA 1
ATOM 912 C C . ASN A 1 109 ? -7.689 -3.142 16.197 1.00 95.50 109 ASN A C 1
ATOM 914 O O . ASN A 1 109 ? -7.565 -2.702 17.335 1.00 95.50 109 ASN A O 1
ATOM 918 N N . ARG A 1 110 ? -7.142 -2.512 15.152 1.00 96.06 110 ARG A N 1
ATOM 919 C CA . ARG A 1 110 ? -6.389 -1.254 15.280 1.00 96.06 110 ARG A CA 1
ATOM 920 C C . ARG A 1 110 ? -7.271 -0.087 15.730 1.00 96.06 110 ARG A C 1
ATOM 922 O O . ARG A 1 110 ? -6.804 0.739 16.510 1.00 96.06 110 ARG A O 1
ATOM 929 N N . LEU A 1 111 ? -8.518 -0.016 15.258 1.00 96.62 111 LEU A N 1
ATOM 930 C CA . LEU A 1 111 ? -9.481 0.996 15.699 1.00 96.62 111 LEU A CA 1
ATOM 931 C C . LEU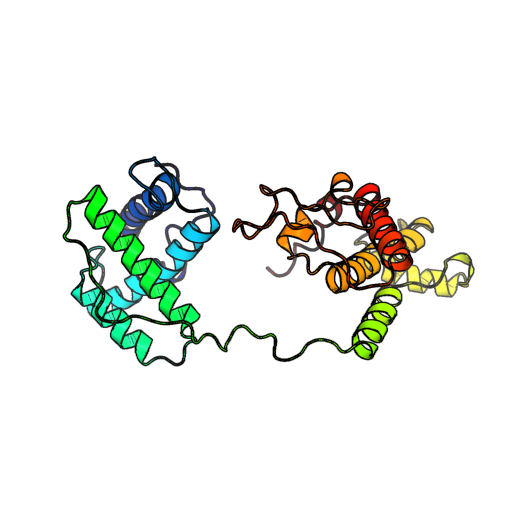 A 1 111 ? -9.816 0.830 17.186 1.00 96.62 111 LEU A C 1
ATOM 933 O O . LEU A 1 111 ? -9.785 1.813 17.921 1.00 96.62 111 LEU A O 1
ATOM 937 N N . PHE A 1 112 ? -10.090 -0.393 17.644 1.00 96.44 112 PHE A N 1
ATOM 938 C CA . PHE A 1 112 ? -10.386 -0.635 19.058 1.00 96.44 112 PHE A CA 1
ATOM 939 C C . PHE A 1 112 ? -9.167 -0.487 19.956 1.00 96.44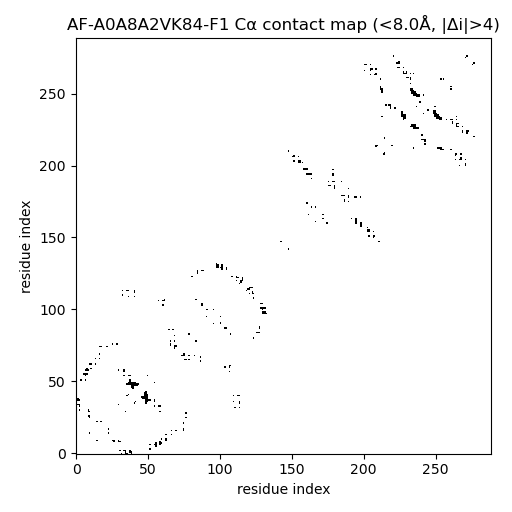 112 PHE A C 1
ATOM 941 O O . PHE A 1 112 ? -9.298 0.025 21.059 1.00 96.44 112 PHE A O 1
ATOM 948 N N . LYS A 1 113 ? -7.965 -0.807 19.465 1.00 95.06 113 LYS A N 1
ATOM 949 C CA . LYS A 1 113 ? -6.719 -0.491 20.175 1.00 95.06 113 LYS A CA 1
ATOM 950 C C . LYS A 1 113 ? -6.570 1.018 20.405 1.00 95.06 113 LYS A C 1
ATOM 952 O O . LYS A 1 113 ? -6.202 1.435 21.498 1.00 95.06 113 LYS A O 1
ATOM 957 N N . TRP A 1 114 ? -6.886 1.837 19.399 1.00 95.69 114 TRP A N 1
ATOM 958 C CA . TRP A 1 114 ? -6.913 3.297 19.546 1.00 95.69 114 TRP A CA 1
ATOM 959 C C . TRP A 1 114 ? -7.983 3.752 20.548 1.00 95.69 114 TRP A C 1
ATOM 961 O O . TRP A 1 114 ? -7.681 4.541 21.436 1.00 95.69 114 TRP A O 1
ATOM 971 N N . LYS A 1 115 ? -9.211 3.223 20.460 1.00 95.00 115 LYS A N 1
ATOM 972 C CA . LYS A 1 115 ? -10.300 3.532 21.406 1.00 95.00 115 LYS A CA 1
ATOM 973 C C . LYS A 1 115 ? -9.944 3.164 22.846 1.00 95.00 115 LYS A C 1
ATOM 975 O O . LYS A 1 115 ? -10.188 3.944 23.759 1.00 95.00 115 LYS A O 1
ATOM 980 N N . GLN A 1 116 ? -9.331 2.006 23.049 1.00 94.25 116 GLN A N 1
ATOM 981 C CA . GLN A 1 116 ? -8.841 1.582 24.353 1.00 94.25 116 GLN A CA 1
ATOM 982 C C . GLN A 1 116 ? -7.795 2.567 24.887 1.00 94.25 116 GLN A C 1
ATOM 984 O O . GLN A 1 116 ? -7.904 3.019 26.022 1.00 94.25 116 GLN A O 1
ATOM 989 N N . HIS A 1 117 ? -6.805 2.927 24.066 1.00 92.88 117 HIS A N 1
ATOM 990 C CA . HIS A 1 117 ? -5.702 3.787 24.491 1.00 92.88 117 HIS A CA 1
ATOM 991 C C . HIS A 1 117 ? -6.134 5.239 24.747 1.00 92.88 117 HIS A C 1
ATOM 993 O O . HIS A 1 117 ? -5.822 5.802 25.789 1.00 92.88 117 HIS A O 1
ATOM 999 N N . GLU A 1 118 ? -6.860 5.851 23.810 1.00 92.44 118 GLU A N 1
ATOM 1000 C CA . GLU A 1 118 ? -7.202 7.279 23.865 1.00 92.44 118 GLU A CA 1
ATOM 1001 C C . GLU A 1 118 ? -8.505 7.563 24.621 1.00 92.44 118 GLU A C 1
ATOM 1003 O O . GLU A 1 118 ? -8.699 8.670 25.119 1.00 92.44 118 GLU A O 1
ATOM 1008 N N . ARG A 1 119 ? -9.425 6.591 24.690 1.00 89.69 119 ARG A N 1
ATOM 1009 C CA . ARG A 1 119 ? -10.766 6.778 25.275 1.00 89.69 119 ARG A CA 1
ATOM 1010 C C . ARG A 1 119 ? -11.054 5.857 26.459 1.00 89.69 119 ARG A C 1
ATOM 1012 O O . ARG A 1 119 ? -12.118 5.980 27.058 1.00 89.69 119 ARG A O 1
ATOM 1019 N N . GLY A 1 120 ? -10.137 4.952 26.811 1.00 90.44 120 GLY A N 1
ATOM 1020 C CA . GLY A 1 120 ? -10.328 4.009 27.916 1.00 90.44 120 GLY A CA 1
ATOM 1021 C C . GLY A 1 120 ? -11.455 2.998 27.673 1.00 90.44 120 GLY A C 1
ATOM 1022 O O . GLY A 1 120 ? -12.013 2.470 28.634 1.00 90.44 120 GLY A O 1
ATOM 1023 N N . GLU A 1 121 ? -11.831 2.757 26.411 1.00 92.75 121 GLU A N 1
ATOM 1024 C CA . GLU A 1 121 ? -12.840 1.749 26.061 1.00 92.75 121 GLU A CA 1
ATOM 1025 C C . GLU A 1 121 ? -12.343 0.330 26.402 1.00 92.75 121 GLU A C 1
ATOM 1027 O O . GLU A 1 121 ? -11.140 0.074 26.516 1.00 92.75 121 GLU A O 1
ATOM 1032 N N . GLN A 1 122 ? -13.276 -0.610 26.577 1.00 90.38 122 GLN A N 1
ATOM 1033 C CA . GLN A 1 122 ? -12.930 -2.011 26.828 1.00 90.38 122 GLN A CA 1
ATOM 1034 C C . GLN A 1 122 ? -12.204 -2.616 25.617 1.00 90.38 122 GLN A C 1
ATOM 1036 O O . GLN A 1 122 ? -12.530 -2.264 24.481 1.00 90.38 122 GLN A O 1
ATOM 1041 N N . PRO A 1 123 ? -11.239 -3.531 25.827 1.00 90.81 123 PRO A N 1
ATOM 1042 C CA . PRO A 1 123 ? -10.625 -4.251 24.723 1.00 90.81 123 PRO A CA 1
ATOM 1043 C C . PRO A 1 123 ? -11.688 -5.061 23.976 1.00 90.81 123 PRO A C 1
ATOM 1045 O O . PRO A 1 123 ? -12.603 -5.625 24.578 1.00 90.81 123 PRO A O 1
ATOM 1048 N N . TRP A 1 124 ? -11.549 -5.116 22.658 1.00 94.88 124 TRP A N 1
ATOM 1049 C CA . TRP A 1 124 ? -12.375 -5.962 21.811 1.00 94.88 124 TRP A CA 1
ATOM 1050 C C . TRP A 1 124 ? -11.680 -7.300 21.586 1.00 94.88 124 TRP A C 1
ATOM 1052 O O . TRP A 1 124 ? -10.503 -7.325 21.217 1.00 94.88 124 TRP A O 1
ATOM 1062 N N . ASP A 1 125 ? -12.417 -8.387 21.790 1.00 92.31 125 ASP A N 1
ATOM 1063 C CA . ASP A 1 125 ? -11.997 -9.744 21.459 1.00 92.31 125 ASP A CA 1
ATOM 1064 C C . ASP A 1 125 ? -12.945 -10.285 20.375 1.00 92.31 125 ASP A C 1
ATOM 1066 O O . ASP A 1 125 ? -14.129 -10.472 20.657 1.00 92.31 125 ASP A O 1
ATOM 1070 N N . PRO A 1 126 ? -12.486 -10.432 19.119 1.00 90.50 126 PRO A N 1
ATOM 1071 C CA . PRO A 1 126 ? -13.350 -10.792 18.001 1.00 90.50 126 PRO A CA 1
ATOM 1072 C C . PRO A 1 126 ? -13.759 -12.270 18.040 1.00 90.50 126 PRO A C 1
ATOM 1074 O O . PRO A 1 126 ? -12.908 -13.156 18.128 1.00 90.50 126 PRO A O 1
ATOM 1077 N N . ASP A 1 127 ? -15.043 -12.550 17.806 1.00 84.31 127 ASP A N 1
ATOM 1078 C CA . ASP A 1 127 ? -15.564 -13.928 17.712 1.00 84.31 127 ASP A CA 1
ATOM 1079 C C . ASP A 1 127 ? -15.002 -14.704 16.505 1.00 84.31 127 ASP A C 1
ATOM 1081 O O . ASP A 1 127 ? -14.948 -15.937 16.493 1.00 84.31 127 ASP A O 1
ATOM 1085 N N . ILE A 1 128 ? -14.647 -13.983 15.435 1.00 85.50 128 ILE A N 1
ATOM 1086 C CA . ILE A 1 128 ? -14.256 -14.553 14.142 1.00 85.50 128 ILE A CA 1
ATOM 1087 C C . ILE A 1 128 ? -12.785 -14.262 13.864 1.00 85.50 128 ILE A C 1
ATOM 1089 O O . ILE A 1 128 ? -12.352 -13.110 13.810 1.00 85.50 128 ILE A O 1
ATOM 1093 N N . SER A 1 129 ? -12.042 -15.323 13.557 1.00 84.62 129 SER A N 1
ATOM 1094 C CA . SER A 1 129 ? -10.689 -15.246 13.013 1.00 84.62 129 SER A CA 1
ATOM 1095 C C . SER A 1 129 ? -10.672 -15.692 11.553 1.00 84.62 129 SER A C 1
ATOM 1097 O O . SER A 1 129 ? -11.259 -16.711 11.188 1.00 84.62 129 SER A O 1
ATOM 1099 N N . PHE A 1 130 ? -9.961 -14.943 10.711 1.00 85.19 130 PHE A N 1
ATOM 1100 C CA . PHE A 1 130 ? -9.676 -15.336 9.334 1.00 85.19 130 PHE A CA 1
ATOM 1101 C C . PHE A 1 130 ? -8.240 -15.838 9.254 1.00 85.19 130 PHE A C 1
ATOM 1103 O O . PHE A 1 130 ? -7.294 -15.046 9.251 1.00 85.19 130 PHE A O 1
ATOM 1110 N N . TYR A 1 131 ? -8.073 -17.154 9.176 1.00 73.25 131 TYR A N 1
ATOM 1111 C CA . TYR A 1 131 ? -6.777 -17.747 8.879 1.00 73.25 131 TYR A CA 1
ATOM 1112 C C . TYR A 1 131 ? -6.551 -17.686 7.367 1.00 73.25 131 TYR A C 1
ATOM 1114 O O . TYR A 1 131 ? -7.379 -18.199 6.611 1.00 73.25 131 TYR A O 1
ATOM 1122 N N . PRO A 1 132 ? -5.454 -17.072 6.893 1.00 57.84 132 PRO A N 1
ATOM 1123 C CA . PRO A 1 132 ? -5.005 -17.302 5.532 1.00 57.84 132 PRO A CA 1
ATOM 1124 C C . PRO A 1 132 ? -4.723 -18.801 5.414 1.00 57.84 132 PRO A C 1
ATOM 1126 O O . PRO A 1 132 ? -3.851 -19.317 6.114 1.00 57.84 132 PRO A O 1
ATOM 1129 N N . SER A 1 133 ? -5.489 -19.506 4.588 1.00 51.94 133 SER A N 1
ATOM 1130 C CA . SER A 1 133 ? -5.177 -20.867 4.162 1.00 51.94 133 SER A CA 1
ATOM 1131 C C . SER A 1 133 ? -3.733 -20.856 3.654 1.00 51.94 133 SER A C 1
ATOM 1133 O O . SER A 1 133 ? -3.402 -20.079 2.758 1.00 51.94 133 SER A O 1
ATOM 1135 N N . GLY A 1 134 ? -2.855 -21.660 4.259 1.00 46.16 134 GLY A N 1
ATOM 1136 C CA . GLY A 1 134 ? -1.419 -21.683 3.948 1.00 46.16 134 GLY A CA 1
ATOM 1137 C C . GLY A 1 134 ? -1.082 -22.053 2.497 1.00 46.16 134 GLY A C 1
ATOM 1138 O O . GLY A 1 134 ? 0.062 -21.878 2.087 1.00 46.16 134 GLY A O 1
ATOM 1139 N N . ASP A 1 135 ? -2.071 -22.495 1.721 1.00 45.09 135 ASP A N 1
ATOM 1140 C CA . ASP A 1 135 ? -1.913 -22.990 0.352 1.00 45.09 135 ASP A CA 1
ATOM 1141 C C . ASP A 1 135 ? -2.019 -21.901 -0.734 1.00 45.09 135 ASP A C 1
ATOM 1143 O O . ASP A 1 135 ? -1.690 -22.146 -1.890 1.00 45.09 135 ASP A O 1
ATOM 1147 N N . GLU A 1 136 ? -2.426 -20.671 -0.400 1.00 48.00 136 GLU A N 1
ATOM 1148 C CA . GLU A 1 136 ? -2.678 -19.615 -1.405 1.00 48.00 136 GLU A CA 1
ATOM 1149 C C . GLU A 1 136 ? -1.426 -18.813 -1.820 1.00 48.00 136 GLU A C 1
ATOM 1151 O O . GLU A 1 136 ? -1.519 -17.885 -2.621 1.00 48.00 136 GLU A O 1
ATOM 1156 N N . TYR A 1 137 ? -0.248 -19.148 -1.282 1.00 46.94 137 TYR A N 1
ATOM 1157 C CA . TYR A 1 137 ? 1.016 -18.446 -1.554 1.00 46.94 137 TYR A CA 1
ATOM 1158 C C . TYR A 1 137 ? 2.079 -19.314 -2.238 1.00 46.94 137 TYR A C 1
ATOM 1160 O O . TYR A 1 137 ? 3.259 -18.960 -2.216 1.00 46.94 137 TYR A O 1
ATOM 1168 N N . GLN A 1 138 ? 1.696 -20.428 -2.863 1.00 47.66 138 GLN A N 1
ATOM 1169 C CA . GLN A 1 138 ? 2.549 -21.023 -3.888 1.00 47.66 138 GLN A CA 1
ATOM 1170 C C . GLN A 1 138 ? 2.253 -20.335 -5.223 1.00 47.66 138 GLN A C 1
ATOM 1172 O O . GLN A 1 138 ? 1.111 -20.386 -5.685 1.00 47.66 138 GLN A O 1
ATOM 1177 N N . PRO A 1 139 ? 3.247 -19.692 -5.865 1.00 52.84 139 PRO A N 1
ATOM 1178 C CA . PRO A 1 139 ? 3.182 -19.472 -7.301 1.00 52.84 139 PRO A CA 1
ATOM 1179 C C . PRO A 1 139 ? 2.916 -20.840 -7.935 1.00 52.84 139 PRO A C 1
ATOM 1181 O O . PRO A 1 139 ? 3.739 -21.743 -7.814 1.00 52.84 139 PRO A O 1
ATOM 1184 N N . GLN A 1 140 ? 1.726 -21.021 -8.505 1.00 53.84 140 GLN A N 1
ATOM 1185 C CA . GLN A 1 140 ? 1.308 -22.301 -9.092 1.00 53.84 140 GLN A CA 1
ATOM 1186 C C . GLN A 1 140 ? 2.129 -22.645 -10.341 1.00 53.84 140 GLN A C 1
ATOM 1188 O O . GLN A 1 140 ? 2.151 -23.797 -10.757 1.00 53.84 140 GLN A O 1
ATOM 1193 N N . ASP A 1 141 ? 2.807 -21.653 -10.920 1.00 70.44 141 ASP A N 1
ATOM 1194 C CA . ASP A 1 141 ? 3.482 -21.777 -12.199 1.00 70.44 141 ASP A CA 1
ATOM 1195 C C . ASP A 1 141 ? 4.801 -20.998 -12.169 1.00 70.44 141 ASP A C 1
ATOM 1197 O O . ASP A 1 141 ? 4.824 -19.766 -12.073 1.00 70.44 141 ASP A O 1
ATOM 1201 N N . PHE A 1 142 ? 5.912 -21.728 -12.151 1.00 78.12 142 PHE A N 1
ATOM 1202 C CA . PHE A 1 142 ? 7.246 -21.154 -12.280 1.00 78.12 142 PHE A CA 1
ATOM 1203 C C . PHE A 1 142 ? 7.725 -21.393 -13.701 1.00 78.12 142 PHE A C 1
ATOM 1205 O O . PHE A 1 142 ? 7.628 -22.516 -14.185 1.00 78.12 142 PHE A O 1
ATOM 1212 N N . PHE A 1 143 ? 8.357 -20.385 -14.306 1.00 81.38 143 PHE A N 1
ATOM 1213 C CA . PHE A 1 143 ? 9.003 -20.574 -15.600 1.00 81.38 143 PHE A CA 1
ATOM 1214 C C . PHE A 1 143 ? 10.029 -21.706 -15.534 1.00 81.38 143 PHE A C 1
ATOM 1216 O O . PHE A 1 143 ? 10.975 -21.665 -14.727 1.00 81.38 143 PHE A O 1
ATOM 1223 N N . THR A 1 144 ? 9.840 -22.675 -16.421 1.00 86.38 144 THR A N 1
ATOM 1224 C CA . THR A 1 144 ? 10.803 -23.719 -16.761 1.00 86.38 144 THR A CA 1
ATOM 1225 C C . THR A 1 144 ? 12.103 -23.105 -17.288 1.00 86.38 144 THR A C 1
ATOM 1227 O O . THR A 1 144 ? 12.180 -21.915 -17.597 1.00 86.38 144 THR A O 1
ATOM 1230 N N . LEU A 1 145 ? 13.169 -23.905 -17.381 1.00 81.06 145 LEU A N 1
ATOM 1231 C CA . LEU A 1 145 ? 14.449 -23.421 -17.914 1.00 81.06 145 LEU A CA 1
ATOM 1232 C C . LEU A 1 145 ? 14.322 -22.925 -19.361 1.00 81.06 145 LEU A C 1
ATOM 1234 O O . LEU A 1 145 ? 14.921 -21.904 -19.696 1.00 81.06 145 LEU A O 1
ATOM 1238 N N . ASP A 1 146 ? 13.511 -23.604 -20.172 1.00 85.88 146 ASP A N 1
ATOM 1239 C CA . ASP A 1 146 ? 13.267 -23.224 -21.563 1.00 85.88 146 ASP A CA 1
ATOM 1240 C C . ASP A 1 146 ? 12.482 -21.907 -21.641 1.00 85.88 146 ASP A C 1
ATOM 1242 O O . ASP A 1 146 ? 12.919 -20.975 -22.306 1.00 85.88 146 ASP A O 1
ATOM 1246 N N . GLU A 1 147 ? 11.418 -21.741 -20.849 1.00 87.50 147 GLU A N 1
ATOM 1247 C CA . GLU A 1 147 ? 10.668 -20.475 -20.811 1.00 87.50 147 GLU A CA 1
ATOM 1248 C C . GLU A 1 147 ? 11.515 -19.307 -20.293 1.00 87.50 147 GLU A C 1
ATOM 1250 O O . GLU A 1 147 ? 11.386 -18.175 -20.758 1.00 87.50 147 GLU A O 1
ATOM 1255 N N . ARG A 1 148 ? 12.423 -19.557 -19.341 1.00 87.75 148 ARG A N 1
ATOM 1256 C CA . ARG A 1 148 ? 13.385 -18.537 -18.900 1.00 87.75 148 ARG A CA 1
ATOM 1257 C C . ARG A 1 148 ? 14.334 -18.149 -20.024 1.00 87.75 148 ARG A C 1
ATOM 1259 O O . ARG A 1 148 ? 14.663 -16.971 -20.136 1.00 87.75 148 ARG A O 1
ATOM 1266 N N . LYS A 1 149 ? 14.789 -19.107 -20.833 1.00 87.75 149 LYS A N 1
ATOM 1267 C CA . LYS A 1 149 ? 15.624 -18.830 -22.005 1.00 87.75 149 LYS A CA 1
ATOM 1268 C C . LYS A 1 149 ? 14.857 -17.980 -23.020 1.00 87.75 149 LYS A C 1
ATOM 1270 O O . LYS A 1 149 ? 15.367 -16.933 -23.410 1.00 87.75 149 LYS A O 1
ATOM 1275 N N . ASP A 1 150 ? 13.622 -18.354 -23.335 1.00 91.94 150 ASP A N 1
ATOM 1276 C CA . ASP A 1 150 ? 12.761 -17.605 -24.254 1.00 91.94 150 ASP A CA 1
ATOM 1277 C C . ASP A 1 150 ? 12.515 -16.173 -23.756 1.00 91.94 150 ASP A C 1
ATOM 1279 O O . ASP A 1 150 ? 12.617 -15.214 -24.518 1.00 91.94 150 ASP A O 1
ATOM 1283 N N . LEU A 1 151 ? 12.277 -15.990 -22.451 1.00 90.00 151 LEU A N 1
ATOM 1284 C CA . LEU A 1 151 ? 12.153 -14.662 -21.841 1.00 90.00 151 LEU A CA 1
ATOM 1285 C C . LEU A 1 151 ? 13.439 -13.840 -21.953 1.00 90.00 151 LEU A C 1
ATOM 1287 O O . LEU A 1 151 ? 13.375 -12.626 -22.163 1.00 90.00 151 LEU A O 1
ATOM 1291 N N . ARG A 1 152 ? 14.608 -14.473 -21.798 1.00 87.50 152 ARG A N 1
ATOM 1292 C CA . ARG A 1 152 ? 15.896 -13.783 -21.932 1.00 87.50 152 ARG A CA 1
ATOM 1293 C C . ARG A 1 152 ? 16.133 -13.320 -23.366 1.00 87.50 152 ARG A C 1
ATOM 1295 O O . ARG A 1 152 ? 16.573 -12.185 -23.541 1.00 87.50 152 ARG A O 1
ATOM 1302 N N . GLU A 1 153 ? 15.822 -14.158 -24.351 1.00 89.81 153 GLU A N 1
ATOM 1303 C CA . GLU A 1 153 ? 15.935 -13.837 -25.778 1.00 89.81 153 GLU A CA 1
ATOM 1304 C C . GLU A 1 153 ? 14.928 -12.753 -26.183 1.00 89.81 153 GLU A C 1
ATOM 1306 O O . GLU A 1 153 ? 15.316 -11.727 -26.743 1.00 89.81 153 GLU A O 1
ATOM 1311 N N . ALA A 1 154 ? 13.664 -12.889 -25.778 1.00 93.19 154 ALA A N 1
ATOM 1312 C CA . ALA A 1 154 ? 12.637 -11.880 -26.024 1.00 93.19 154 ALA A CA 1
ATOM 1313 C C . ALA A 1 154 ? 13.006 -10.512 -25.425 1.00 93.19 154 ALA A C 1
ATOM 1315 O O . ALA A 1 154 ? 12.740 -9.473 -26.031 1.00 93.19 154 ALA A O 1
ATOM 1316 N N . ALA A 1 155 ? 13.655 -10.486 -24.255 1.00 89.56 155 ALA A N 1
ATOM 1317 C CA . ALA A 1 155 ? 14.113 -9.244 -23.639 1.00 89.56 155 ALA A CA 1
ATOM 1318 C C . ALA A 1 155 ? 15.211 -8.534 -24.451 1.00 89.56 155 ALA A C 1
ATOM 1320 O O . ALA A 1 155 ? 15.277 -7.307 -24.399 1.00 89.56 155 ALA A O 1
ATOM 1321 N N . LEU A 1 156 ? 16.046 -9.272 -25.196 1.00 87.06 156 LEU A N 1
ATOM 1322 C CA . LEU A 1 156 ? 17.050 -8.694 -26.101 1.00 87.06 156 LEU A CA 1
ATOM 1323 C C . LEU A 1 156 ? 16.412 -8.068 -27.346 1.00 87.06 156 LEU A C 1
ATOM 1325 O O . LEU A 1 156 ? 16.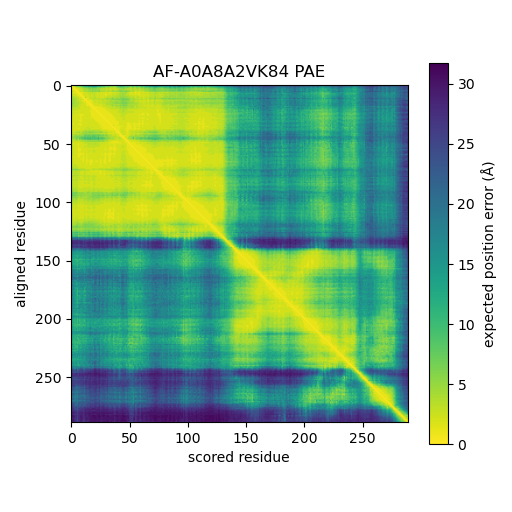910 -7.066 -27.854 1.00 87.06 156 LEU A O 1
ATOM 1329 N N . GLU A 1 157 ? 15.315 -8.645 -27.833 1.00 87.81 157 GLU A N 1
ATOM 1330 C CA . GLU A 1 157 ? 14.618 -8.156 -29.025 1.00 87.81 157 GLU A CA 1
ATOM 1331 C C . GLU A 1 157 ? 13.661 -6.999 -28.714 1.00 87.81 157 GLU A C 1
ATOM 1333 O O . GLU A 1 157 ? 13.440 -6.119 -29.555 1.00 87.81 157 GLU A O 1
ATOM 1338 N N . TYR A 1 158 ? 13.098 -6.979 -27.504 1.00 85.44 158 TYR A N 1
ATOM 1339 C CA . TYR A 1 158 ? 12.061 -6.036 -27.107 1.00 85.44 158 TYR A CA 1
ATOM 1340 C C . TYR A 1 158 ? 12.501 -4.575 -27.262 1.00 85.44 158 TYR A C 1
ATOM 1342 O O . TYR A 1 158 ? 13.394 -4.084 -26.573 1.00 85.44 158 TYR A O 1
ATOM 1350 N N . GLY A 1 159 ? 11.816 -3.849 -28.151 1.00 81.50 159 GLY A N 1
ATOM 1351 C CA . GLY A 1 159 ? 12.073 -2.429 -28.394 1.00 81.50 159 GLY A CA 1
ATOM 1352 C C . GLY A 1 159 ? 13.394 -2.130 -29.112 1.00 81.50 159 GLY A C 1
ATOM 1353 O O . GLY A 1 159 ? 13.718 -0.951 -29.277 1.00 81.50 159 GLY A O 1
ATOM 1354 N N . SER A 1 160 ? 14.126 -3.158 -29.556 1.00 86.06 160 SER A N 1
ATOM 1355 C CA . SER A 1 160 ? 15.360 -2.997 -30.322 1.00 86.06 160 SER A CA 1
ATOM 1356 C C . SER A 1 160 ? 15.097 -2.347 -31.686 1.00 86.06 160 SER A C 1
ATOM 1358 O O . SER A 1 160 ? 14.031 -2.489 -32.292 1.00 86.06 160 SER A O 1
ATOM 1360 N N . VAL A 1 161 ? 16.082 -1.592 -32.169 1.00 88.38 161 VAL A N 1
ATOM 1361 C CA . VAL A 1 161 ? 16.070 -0.945 -33.484 1.00 88.38 161 VAL A CA 1
ATOM 1362 C C . VAL A 1 161 ? 17.307 -1.370 -34.282 1.00 88.38 161 VAL A C 1
ATOM 1364 O O . VAL A 1 161 ? 18.379 -1.555 -33.701 1.00 88.38 161 VAL A O 1
ATOM 1367 N N . PRO A 1 162 ? 17.228 -1.502 -35.618 1.00 88.06 162 PRO A N 1
ATOM 1368 C CA . PRO A 1 162 ? 18.390 -1.869 -36.422 1.00 88.06 162 PRO A CA 1
ATOM 1369 C C . PRO A 1 162 ? 19.517 -0.845 -36.288 1.00 88.06 162 PRO A C 1
ATOM 1371 O O . PRO A 1 162 ? 19.250 0.353 -36.205 1.00 88.06 162 PRO A O 1
ATOM 1374 N N . ALA A 1 163 ? 20.772 -1.294 -36.336 1.00 86.00 163 ALA A N 1
ATOM 1375 C CA . ALA A 1 163 ? 21.929 -0.403 -36.268 1.00 86.00 163 ALA A CA 1
ATOM 1376 C C . ALA A 1 163 ? 21.862 0.698 -37.342 1.00 86.00 163 ALA A C 1
ATOM 1378 O O . ALA A 1 163 ? 21.626 0.419 -38.519 1.00 86.00 163 ALA A O 1
ATOM 1379 N N . TYR A 1 164 ? 22.126 1.950 -36.950 1.00 84.81 164 TYR A N 1
ATOM 1380 C CA . TYR A 1 164 ? 22.031 3.117 -37.836 1.00 84.81 164 TYR A CA 1
ATOM 1381 C C . TYR A 1 164 ? 22.852 2.956 -39.130 1.00 84.81 164 TYR A C 1
ATOM 1383 O O . TYR A 1 164 ? 22.416 3.354 -40.218 1.00 84.81 164 TYR A O 1
ATOM 1391 N N . SER A 1 165 ? 24.036 2.342 -39.026 1.00 86.88 165 SER A N 1
ATOM 1392 C CA . SER A 1 165 ? 24.943 2.070 -40.148 1.00 86.88 165 SER A CA 1
ATOM 1393 C C . SER A 1 165 ? 24.360 1.122 -41.195 1.00 86.88 165 SER A C 1
ATOM 1395 O O . SER A 1 165 ? 24.723 1.235 -42.361 1.00 86.88 165 SER A O 1
ATOM 1397 N N . ASN A 1 166 ? 23.444 0.235 -40.801 1.00 88.31 166 ASN A N 1
ATOM 1398 C CA . ASN A 1 166 ? 22.908 -0.832 -41.648 1.00 88.31 166 ASN A CA 1
ATOM 1399 C C . ASN A 1 166 ? 21.646 -0.417 -42.420 1.00 88.31 166 ASN A C 1
ATOM 1401 O O . ASN A 1 166 ? 21.092 -1.230 -43.150 1.00 88.31 166 ASN A O 1
ATOM 1405 N N . LEU A 1 167 ? 21.186 0.825 -42.247 1.00 89.81 167 LEU A N 1
ATOM 1406 C CA . LEU A 1 167 ? 19.957 1.345 -42.843 1.00 89.81 167 LEU A CA 1
ATOM 1407 C C . LEU A 1 167 ? 20.246 2.310 -43.999 1.00 89.81 167 LEU A C 1
ATOM 1409 O O . LEU A 1 167 ? 21.143 3.157 -43.896 1.00 89.81 167 LEU A O 1
ATOM 1413 N N . THR A 1 168 ? 19.430 2.259 -45.054 1.00 90.81 168 THR A N 1
ATOM 1414 C CA . THR A 1 168 ? 19.433 3.281 -46.117 1.00 90.81 168 THR A CA 1
ATOM 1415 C C . THR A 1 168 ? 18.866 4.619 -45.610 1.00 90.81 168 THR A C 1
ATOM 1417 O O . THR A 1 168 ? 18.200 4.662 -44.569 1.00 90.81 168 THR A O 1
ATOM 1420 N N . PRO A 1 169 ? 19.085 5.752 -46.309 1.00 88.50 169 PRO A N 1
ATOM 1421 C CA . PRO A 1 169 ? 18.494 7.041 -45.929 1.00 88.50 169 PRO A CA 1
ATOM 1422 C C . PRO A 1 169 ? 16.960 7.009 -45.763 1.00 88.50 169 PRO A C 1
ATOM 1424 O O . PRO A 1 169 ? 16.409 7.622 -44.841 1.00 88.50 169 PRO A O 1
ATOM 1427 N N . GLU A 1 170 ? 16.262 6.263 -46.616 1.00 87.75 170 GLU A N 1
ATOM 1428 C CA . GLU A 1 170 ? 14.807 6.098 -46.582 1.00 87.75 170 GLU A CA 1
ATOM 1429 C C . GLU A 1 170 ? 14.369 5.274 -45.365 1.00 87.75 170 GLU A C 1
ATOM 1431 O O . GLU A 1 170 ? 13.426 5.649 -44.662 1.00 87.75 170 GLU A O 1
ATOM 1436 N N . GLU A 1 171 ? 15.076 4.182 -45.070 1.00 89.69 171 GLU A N 1
ATOM 1437 C CA . GLU A 1 171 ? 14.813 3.341 -43.899 1.00 89.69 171 GLU A CA 1
ATOM 1438 C C . GLU A 1 171 ? 15.102 4.085 -42.593 1.00 89.69 171 GLU A C 1
ATOM 1440 O O . GLU A 1 171 ? 14.301 4.030 -41.656 1.00 89.69 171 GLU A O 1
ATOM 1445 N N . ARG A 1 172 ? 16.187 4.870 -42.546 1.00 89.88 172 ARG A N 1
ATOM 1446 C CA . ARG A 1 172 ? 16.496 5.753 -41.411 1.00 89.88 172 ARG A CA 1
ATOM 1447 C C . ARG A 1 172 ? 15.356 6.722 -41.152 1.00 89.88 172 ARG A C 1
ATOM 1449 O O . ARG A 1 172 ? 14.978 6.918 -40.004 1.00 89.88 172 ARG A O 1
ATOM 1456 N N . SER A 1 173 ? 14.775 7.300 -42.200 1.00 87.12 173 SER A N 1
ATOM 1457 C CA . SER A 1 173 ? 13.671 8.257 -42.074 1.00 87.12 173 SER A CA 1
ATOM 1458 C C . SER A 1 173 ? 12.410 7.620 -41.473 1.00 87.12 173 SER A C 1
ATOM 1460 O O . SER A 1 173 ? 1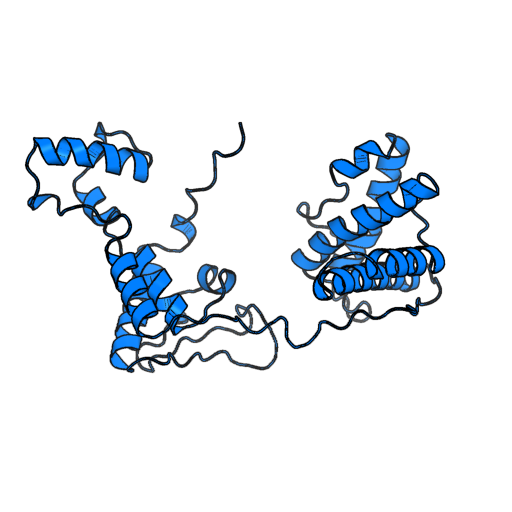1.712 8.265 -40.689 1.00 87.12 173 SER A O 1
ATOM 1462 N N . ARG A 1 174 ? 12.147 6.339 -41.772 1.00 89.19 174 ARG A N 1
ATOM 1463 C CA . ARG A 1 174 ? 11.065 5.562 -41.139 1.00 89.19 174 ARG A CA 1
ATOM 1464 C C . ARG A 1 174 ? 11.348 5.304 -39.660 1.00 89.19 174 ARG A C 1
ATOM 1466 O O . ARG A 1 174 ? 10.499 5.601 -38.822 1.00 89.19 174 ARG A O 1
ATOM 1473 N N . TRP A 1 175 ? 12.550 4.834 -39.330 1.00 92.00 175 TRP A N 1
ATOM 1474 C CA . TRP A 1 175 ? 12.943 4.569 -37.943 1.00 92.00 175 TRP A CA 1
ATOM 1475 C C . TRP A 1 175 ? 13.034 5.839 -37.092 1.00 92.00 175 TRP A C 1
ATOM 1477 O O . TRP A 1 175 ? 12.626 5.807 -35.936 1.00 92.00 175 TRP A O 1
ATOM 1487 N N . LYS A 1 176 ? 13.430 6.988 -37.660 1.00 90.50 176 LYS A N 1
ATOM 1488 C CA . LYS A 1 176 ? 13.390 8.289 -36.963 1.00 90.50 176 LYS A CA 1
ATOM 1489 C C . LYS A 1 176 ? 12.012 8.606 -36.403 1.00 90.50 176 LYS A C 1
ATOM 1491 O O . LYS A 1 176 ? 11.924 9.143 -35.306 1.00 90.50 176 LYS A O 1
ATOM 1496 N N . ARG A 1 177 ? 10.942 8.273 -37.134 1.00 90.19 177 ARG A N 1
ATOM 1497 C CA . ARG A 1 177 ? 9.570 8.492 -36.663 1.00 90.19 177 ARG A CA 1
ATOM 1498 C C . ARG A 1 177 ? 9.266 7.619 -35.446 1.00 90.19 177 ARG A C 1
ATOM 1500 O O . ARG A 1 177 ? 8.786 8.128 -34.441 1.00 90.19 177 ARG A O 1
ATOM 1507 N N . TYR A 1 178 ? 9.597 6.334 -35.511 1.00 88.94 178 TYR A N 1
ATOM 1508 C CA . TYR A 1 178 ? 9.411 5.423 -34.380 1.00 88.94 178 TYR A CA 1
ATOM 1509 C C . TYR A 1 178 ? 10.206 5.875 -33.142 1.00 88.94 178 TYR A C 1
ATOM 1511 O O . TYR A 1 178 ? 9.648 6.011 -32.057 1.00 88.94 178 TYR A O 1
ATOM 1519 N N . ILE A 1 179 ? 11.482 6.220 -33.328 1.00 89.69 179 ILE A N 1
ATOM 1520 C CA . ILE A 1 179 ? 12.367 6.698 -32.257 1.00 89.69 179 ILE A CA 1
ATOM 1521 C C . ILE A 1 179 ? 11.868 8.025 -31.670 1.00 89.69 179 ILE A C 1
ATOM 1523 O O . ILE A 1 179 ? 11.886 8.192 -30.456 1.00 89.69 179 ILE A O 1
ATOM 1527 N N . SER A 1 180 ? 11.366 8.948 -32.500 1.00 91.25 180 SER A N 1
ATOM 1528 C CA . SER A 1 180 ? 10.792 10.214 -32.018 1.00 91.25 180 SER A CA 1
ATOM 1529 C C . SER A 1 180 ? 9.595 10.015 -31.090 1.00 91.25 180 SER A C 1
ATOM 1531 O O . SER A 1 180 ? 9.468 10.743 -30.112 1.00 91.25 180 SER A O 1
ATOM 1533 N N . MET A 1 181 ? 8.750 9.012 -31.360 1.00 87.31 181 MET A N 1
ATOM 1534 C CA . MET A 1 181 ? 7.607 8.685 -30.505 1.00 87.31 181 MET A CA 1
ATOM 1535 C C . MET A 1 181 ? 8.062 8.046 -29.195 1.00 87.31 181 MET A C 1
ATOM 1537 O O . MET A 1 181 ? 7.599 8.440 -28.134 1.00 87.31 181 MET A O 1
ATOM 1541 N N . MET A 1 182 ? 8.997 7.096 -29.265 1.00 85.06 182 MET A N 1
ATOM 1542 C CA . MET A 1 182 ? 9.504 6.391 -28.084 1.00 85.06 182 MET A CA 1
ATOM 1543 C C . MET A 1 182 ? 10.304 7.289 -27.136 1.00 85.06 182 MET A C 1
ATOM 1545 O O . MET A 1 182 ? 10.272 7.084 -25.927 1.00 85.06 182 MET A O 1
ATOM 1549 N N . LEU A 1 183 ? 11.037 8.267 -27.677 1.00 86.00 183 LEU A N 1
ATOM 1550 C CA . LEU A 1 183 ? 11.831 9.224 -26.900 1.00 86.00 183 LEU A CA 1
ATOM 1551 C C . LEU A 1 183 ? 11.111 10.558 -26.663 1.00 86.00 183 LEU A C 1
ATOM 1553 O O . LEU A 1 183 ? 11.735 11.476 -26.134 1.00 86.00 183 LEU A O 1
ATOM 1557 N N . GLU A 1 184 ? 9.847 10.673 -27.085 1.00 88.50 184 GLU A N 1
ATOM 1558 C CA . GLU A 1 184 ? 9.008 11.872 -26.952 1.00 88.50 184 GLU A CA 1
ATOM 1559 C C . GLU A 1 184 ? 9.711 13.168 -27.392 1.00 88.50 184 GLU A C 1
ATOM 1561 O O . GLU A 1 184 ? 9.659 14.197 -26.717 1.00 88.50 184 GLU A O 1
ATOM 1566 N N . LYS A 1 185 ? 10.391 13.135 -28.543 1.00 90.88 185 LYS A N 1
ATOM 1567 C CA . LYS A 1 185 ? 11.132 14.295 -29.057 1.00 90.88 185 LYS A CA 1
ATOM 1568 C C . LYS A 1 185 ? 10.868 14.566 -30.531 1.00 90.88 185 LYS A C 1
ATOM 1570 O O . LYS A 1 185 ? 10.554 13.633 -31.265 1.00 90.88 185 LYS A O 1
ATOM 1575 N N . PRO A 1 186 ? 11.015 15.813 -31.014 1.00 92.94 186 PRO A N 1
ATOM 1576 C CA . PRO A 1 186 ? 10.782 16.131 -32.420 1.00 92.94 186 PRO A CA 1
ATOM 1577 C C . PRO A 1 186 ? 11.646 15.281 -33.366 1.00 92.94 186 PRO A C 1
ATOM 1579 O O . PRO A 1 186 ? 12.833 15.077 -33.116 1.00 92.94 186 PRO A O 1
ATOM 1582 N N . MET A 1 187 ? 11.093 14.847 -34.509 1.00 89.94 187 MET A N 1
ATOM 1583 C CA . MET A 1 187 ? 11.844 14.077 -35.525 1.00 89.94 187 MET A CA 1
ATOM 1584 C C . MET A 1 187 ? 13.124 14.787 -35.998 1.00 89.94 187 MET A C 1
ATOM 1586 O O . MET A 1 187 ? 14.096 14.130 -36.372 1.00 89.94 187 MET A O 1
ATOM 1590 N N . THR A 1 188 ? 13.124 16.122 -35.993 1.00 91.62 188 THR A N 1
ATOM 1591 C CA . THR A 1 188 ? 14.270 16.967 -36.358 1.00 91.62 188 THR A CA 1
ATOM 1592 C C . THR A 1 188 ? 15.419 16.887 -35.356 1.00 91.62 188 THR A C 1
ATOM 1594 O O . THR A 1 188 ? 16.556 17.155 -35.725 1.00 91.62 188 THR A O 1
ATOM 1597 N N . GLU A 1 189 ? 15.140 16.487 -34.117 1.00 92.00 189 GLU A N 1
ATOM 1598 C CA . GLU A 1 189 ? 16.114 16.346 -33.030 1.00 92.00 189 GLU A CA 1
ATOM 1599 C C . GLU A 1 189 ? 16.583 14.895 -32.839 1.00 92.00 189 GLU A C 1
ATOM 1601 O O . GLU A 1 189 ? 17.324 14.596 -31.901 1.00 92.00 189 GLU A O 1
ATOM 1606 N N . VAL A 1 190 ? 16.156 13.970 -33.709 1.00 90.19 190 VAL A N 1
ATOM 1607 C CA . VAL A 1 190 ? 16.605 12.572 -33.686 1.00 90.19 190 VAL A CA 1
ATOM 1608 C C . VAL A 1 190 ? 17.981 12.450 -34.352 1.00 90.19 190 VAL A C 1
ATOM 1610 O O . VAL A 1 190 ? 18.130 12.640 -35.569 1.00 90.19 190 VAL A O 1
ATOM 1613 N N . THR A 1 191 ? 18.979 12.104 -33.544 1.00 89.94 191 THR A N 1
ATOM 1614 C CA . THR A 1 191 ? 20.391 11.927 -33.892 1.00 89.94 191 THR A CA 1
ATOM 1615 C C . THR A 1 191 ? 20.767 10.439 -33.912 1.00 89.94 191 THR A C 1
ATOM 1617 O O . THR A 1 191 ? 20.022 9.604 -33.399 1.00 89.94 191 THR A O 1
ATOM 1620 N N . PRO A 1 192 ? 21.914 10.061 -34.511 1.00 87.75 192 PRO A N 1
ATOM 1621 C CA . PRO A 1 192 ? 22.400 8.681 -34.463 1.00 87.75 192 PRO A CA 1
ATOM 1622 C C . PRO A 1 192 ? 22.552 8.130 -33.036 1.00 87.75 192 PRO A C 1
ATOM 1624 O O . PRO A 1 192 ? 22.221 6.972 -32.814 1.00 87.75 192 PRO A O 1
ATOM 1627 N N . ASP A 1 193 ? 22.939 8.960 -32.063 1.00 87.25 193 ASP A N 1
ATOM 1628 C CA . ASP A 1 193 ? 23.081 8.559 -30.652 1.00 87.25 193 ASP A CA 1
ATOM 1629 C C . ASP A 1 193 ? 21.770 8.024 -30.042 1.00 87.25 193 ASP A C 1
ATOM 1631 O O . ASP A 1 193 ? 21.785 7.273 -29.066 1.00 87.25 193 ASP A O 1
ATOM 1635 N N . ASP A 1 194 ? 20.612 8.377 -30.606 1.00 87.31 194 ASP A N 1
ATOM 1636 C CA . ASP A 1 194 ? 19.330 7.847 -30.144 1.00 87.31 194 ASP A CA 1
ATOM 1637 C C . ASP A 1 194 ? 19.116 6.379 -30.496 1.00 87.31 194 ASP A C 1
ATOM 1639 O O . ASP A 1 194 ? 18.364 5.702 -29.800 1.00 87.31 194 ASP A O 1
ATOM 1643 N N . TRP A 1 195 ? 19.782 5.866 -31.534 1.00 87.81 195 TRP A N 1
ATOM 1644 C CA . TRP A 1 195 ? 19.765 4.432 -31.824 1.00 87.81 195 TRP A CA 1
ATOM 1645 C C . TRP A 1 195 ? 20.444 3.654 -30.705 1.00 87.81 195 TRP A C 1
ATOM 1647 O O . TRP A 1 195 ? 19.905 2.650 -30.243 1.00 87.81 195 TRP A O 1
ATOM 1657 N N . ASP A 1 196 ? 21.573 4.160 -30.211 1.00 82.62 196 ASP A N 1
ATOM 1658 C CA . ASP A 1 196 ? 22.282 3.558 -29.082 1.00 82.62 196 ASP A CA 1
ATOM 1659 C C . ASP A 1 196 ? 21.479 3.698 -27.783 1.00 82.62 196 ASP A C 1
ATOM 1661 O O . ASP A 1 196 ? 21.485 2.806 -26.934 1.00 82.62 196 ASP A O 1
ATOM 1665 N N . ARG A 1 197 ? 20.732 4.800 -27.626 1.00 82.06 197 ARG A N 1
ATOM 1666 C CA . ARG A 1 197 ? 19.801 4.965 -26.501 1.00 82.06 197 ARG A CA 1
ATOM 1667 C C . ARG A 1 197 ? 18.623 4.005 -26.566 1.00 82.06 197 ARG A C 1
ATOM 1669 O O . ARG A 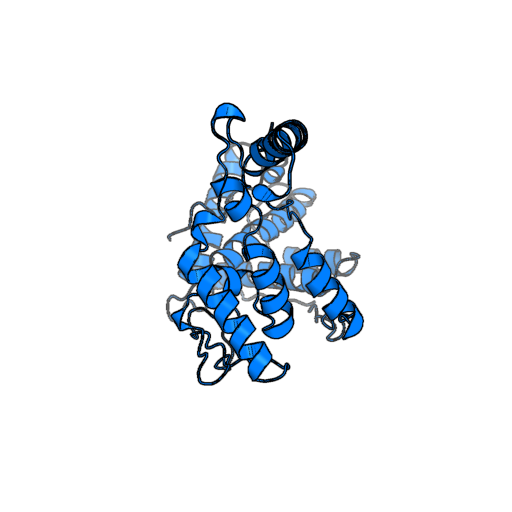1 197 ? 18.185 3.577 -25.505 1.00 82.06 197 ARG A O 1
ATOM 1676 N N . MET A 1 198 ? 18.102 3.685 -27.747 1.00 83.00 198 MET A N 1
ATOM 1677 C CA . MET A 1 198 ? 17.018 2.711 -27.906 1.00 83.00 198 MET A CA 1
ATOM 1678 C C . MET A 1 198 ? 17.508 1.283 -27.652 1.00 83.00 198 MET A C 1
ATOM 1680 O O . MET A 1 198 ? 16.870 0.551 -26.904 1.00 83.00 198 MET A O 1
ATOM 1684 N N . ASN A 1 199 ? 18.687 0.925 -28.168 1.00 84.75 199 ASN A N 1
ATOM 1685 C CA . ASN A 1 199 ? 19.328 -0.382 -27.969 1.00 84.75 199 ASN A CA 1
ATOM 1686 C C . ASN A 1 199 ? 20.086 -0.487 -26.631 1.00 84.75 199 ASN A C 1
ATOM 1688 O O . ASN A 1 199 ? 21.181 -1.045 -26.556 1.00 84.75 199 ASN A O 1
ATOM 1692 N N . ASN A 1 200 ? 19.531 0.089 -25.564 1.00 82.06 200 ASN A N 1
ATOM 1693 C CA . ASN A 1 200 ? 20.152 0.054 -24.245 1.00 82.06 200 ASN A CA 1
ATOM 1694 C C . ASN A 1 200 ? 19.890 -1.277 -23.512 1.00 82.06 200 ASN A C 1
ATOM 1696 O O . ASN A 1 200 ? 18.955 -2.015 -23.808 1.00 82.06 200 ASN A O 1
ATOM 1700 N N . TRP A 1 201 ? 20.687 -1.541 -22.476 1.00 80.25 201 TRP A N 1
ATOM 1701 C CA . TRP A 1 201 ? 20.616 -2.776 -21.686 1.00 80.25 201 TRP A CA 1
ATOM 1702 C C . TRP A 1 201 ? 19.578 -2.754 -20.555 1.00 80.25 201 TRP A C 1
ATOM 1704 O O . TRP A 1 201 ? 19.504 -3.692 -19.770 1.00 80.25 201 TRP A O 1
ATOM 1714 N N . LYS A 1 202 ? 18.746 -1.711 -20.446 1.00 78.94 202 LYS A N 1
ATOM 1715 C CA . LYS A 1 202 ? 17.835 -1.528 -19.305 1.00 78.94 202 LYS A CA 1
ATOM 1716 C C . LYS A 1 202 ? 16.845 -2.680 -19.153 1.00 78.94 202 LYS A C 1
ATOM 1718 O O . LYS A 1 202 ? 16.714 -3.218 -18.058 1.00 78.94 202 LYS A O 1
ATOM 1723 N N . ILE A 1 203 ? 16.125 -3.024 -20.223 1.00 83.06 203 ILE A N 1
ATOM 1724 C CA . ILE A 1 203 ? 15.112 -4.089 -20.187 1.00 83.06 203 ILE A CA 1
ATOM 1725 C C . ILE A 1 203 ? 15.770 -5.472 -20.068 1.00 83.06 203 ILE A C 1
ATOM 1727 O O . ILE A 1 203 ? 15.395 -6.182 -19.132 1.00 83.06 203 ILE A O 1
ATOM 1731 N N . PRO A 1 204 ? 16.786 -5.831 -20.886 1.00 85.62 204 PRO A N 1
ATOM 1732 C CA . PRO A 1 204 ? 17.515 -7.086 -20.709 1.00 85.62 204 PRO A CA 1
ATOM 1733 C C . PRO A 1 204 ? 18.042 -7.275 -19.285 1.00 85.62 204 PRO A C 1
ATOM 1735 O O . PRO A 1 204 ? 17.700 -8.255 -18.629 1.00 85.62 204 PRO A O 1
ATOM 1738 N N . SER A 1 205 ? 18.794 -6.305 -18.750 1.00 78.81 205 SER A N 1
ATOM 1739 C CA . SER A 1 205 ? 19.369 -6.420 -17.408 1.00 78.81 205 SER A CA 1
ATOM 1740 C C . SER A 1 205 ? 18.303 -6.480 -16.314 1.00 78.81 205 SER A C 1
ATOM 1742 O O . SER A 1 205 ? 18.499 -7.184 -15.331 1.00 78.81 205 SER A O 1
ATOM 1744 N N . LEU A 1 206 ? 17.162 -5.795 -16.460 1.00 81.88 206 LEU A N 1
ATOM 1745 C CA . LEU A 1 206 ? 16.072 -5.886 -15.486 1.00 81.88 206 LEU A CA 1
ATOM 1746 C C . LEU A 1 206 ? 15.436 -7.280 -15.474 1.00 81.88 206 LEU A C 1
ATOM 1748 O O . LEU A 1 206 ? 15.245 -7.848 -14.398 1.00 81.88 206 LEU A O 1
ATOM 1752 N N . VAL A 1 207 ? 15.100 -7.819 -16.649 1.00 84.12 207 VAL A N 1
ATOM 1753 C CA . VAL A 1 207 ? 14.467 -9.141 -16.773 1.00 84.12 207 VAL A CA 1
ATOM 1754 C C . VAL A 1 207 ? 15.417 -10.215 -16.260 1.00 84.12 207 VAL A C 1
ATOM 1756 O O . VAL A 1 207 ? 15.037 -11.006 -15.400 1.00 84.12 207 VAL A O 1
ATOM 1759 N N . TRP A 1 208 ? 16.664 -10.200 -16.728 1.00 83.75 208 TRP A N 1
ATOM 1760 C CA . TRP A 1 208 ? 17.656 -11.212 -16.383 1.00 83.75 208 TRP A CA 1
ATOM 1761 C C . TRP A 1 208 ? 17.964 -11.194 -14.882 1.00 83.75 208 TRP A C 1
ATOM 1763 O O . TRP A 1 208 ? 17.802 -12.211 -14.211 1.00 83.75 208 TRP A O 1
ATOM 1773 N N . THR A 1 209 ? 18.264 -10.023 -14.309 1.00 75.75 209 THR A N 1
ATOM 1774 C CA . THR A 1 209 ? 18.505 -9.906 -12.864 1.00 75.75 209 THR A CA 1
ATOM 1775 C C . THR A 1 209 ? 17.280 -10.313 -12.048 1.00 75.75 209 THR A C 1
ATOM 1777 O O . THR A 1 209 ? 17.436 -10.964 -11.018 1.00 75.75 209 THR A O 1
ATOM 1780 N N . SER A 1 210 ? 16.058 -9.989 -12.481 1.00 78.88 210 SER A N 1
ATOM 1781 C CA . SER A 1 210 ? 14.841 -10.373 -11.745 1.00 78.88 210 SER A CA 1
ATOM 1782 C C . SER A 1 210 ? 14.627 -11.890 -11.722 1.00 78.88 210 SER A C 1
ATOM 1784 O O . SER A 1 210 ? 14.223 -12.420 -10.686 1.00 78.88 210 SER A O 1
ATOM 1786 N N . LEU A 1 211 ? 14.938 -12.586 -12.823 1.00 79.94 211 LEU A N 1
ATOM 1787 C CA . LEU A 1 211 ? 14.855 -14.049 -12.907 1.00 79.94 211 LEU A CA 1
ATOM 1788 C C . LEU A 1 211 ? 15.848 -14.745 -11.963 1.00 79.94 211 LEU A C 1
ATOM 1790 O O . LEU A 1 211 ? 15.511 -15.781 -11.388 1.00 79.94 211 LEU A O 1
ATOM 1794 N N . ASP A 1 212 ? 17.038 -14.166 -11.783 1.00 75.94 212 ASP A N 1
ATOM 1795 C CA . ASP A 1 212 ? 18.141 -14.809 -11.056 1.00 75.94 212 ASP A CA 1
ATOM 1796 C C . ASP A 1 212 ? 18.250 -14.386 -9.586 1.00 75.94 212 ASP A C 1
ATOM 1798 O O . ASP A 1 212 ? 18.702 -15.162 -8.747 1.00 75.94 212 ASP A O 1
ATOM 1802 N N . THR A 1 213 ? 17.804 -13.174 -9.247 1.00 72.94 213 THR A N 1
ATOM 1803 C CA . THR A 1 213 ? 17.949 -12.610 -7.892 1.00 72.94 213 THR A CA 1
ATOM 1804 C C . THR A 1 213 ? 16.631 -12.471 -7.139 1.00 72.94 213 THR A C 1
ATOM 1806 O O . THR A 1 213 ? 16.646 -12.147 -5.958 1.00 72.94 213 THR A O 1
ATOM 1809 N N . SER A 1 214 ? 15.475 -12.710 -7.774 1.00 75.94 214 SER A N 1
ATOM 1810 C CA . SER A 1 214 ? 14.152 -12.588 -7.132 1.00 75.94 214 SER A CA 1
ATOM 1811 C C . SER A 1 214 ? 13.930 -11.259 -6.384 1.00 75.94 214 SER A C 1
ATOM 1813 O O . SER A 1 214 ? 13.168 -11.200 -5.411 1.00 75.94 214 SER A O 1
ATOM 1815 N N . LEU A 1 215 ? 14.598 -10.184 -6.824 1.00 76.50 215 LEU A N 1
ATOM 1816 C CA . LEU A 1 215 ? 14.439 -8.852 -6.251 1.00 76.50 215 LEU A CA 1
ATOM 1817 C C . LEU A 1 215 ? 12.989 -8.402 -6.364 1.00 76.50 215 LEU A C 1
ATOM 1819 O O . LEU A 1 215 ? 12.361 -8.483 -7.421 1.00 76.50 215 LEU A O 1
ATOM 1823 N N . ARG A 1 216 ? 12.448 -7.855 -5.278 1.00 77.06 216 ARG A N 1
ATOM 1824 C CA . ARG A 1 216 ? 11.113 -7.257 -5.330 1.00 77.06 216 ARG A CA 1
ATOM 1825 C C . ARG A 1 216 ? 11.164 -5.918 -6.051 1.00 77.06 216 ARG A C 1
ATOM 1827 O O . ARG A 1 216 ? 12.167 -5.218 -5.944 1.00 77.06 216 ARG A O 1
ATOM 1834 N N . PRO A 1 217 ? 10.056 -5.461 -6.659 1.00 79.06 217 PRO A N 1
ATOM 1835 C CA . PRO A 1 217 ? 10.025 -4.176 -7.362 1.00 79.06 217 PRO A CA 1
ATOM 1836 C C . PRO A 1 217 ? 10.547 -2.983 -6.539 1.00 79.06 217 PRO A C 1
ATOM 1838 O O . PRO A 1 217 ? 11.200 -2.089 -7.070 1.00 79.06 217 PRO A O 1
ATOM 1841 N N . VAL A 1 218 ? 10.301 -2.971 -5.223 1.00 74.75 218 VAL A N 1
ATOM 1842 C CA . VAL A 1 218 ? 10.822 -1.919 -4.333 1.00 74.75 218 VAL A CA 1
ATOM 1843 C C . VAL A 1 218 ? 12.332 -2.031 -4.094 1.00 74.75 218 VAL A C 1
ATOM 1845 O O . VAL A 1 218 ? 12.992 -1.007 -3.960 1.00 74.75 218 VAL A O 1
ATOM 1848 N N . GLU A 1 219 ? 12.885 -3.244 -4.066 1.00 78.81 219 GLU A N 1
ATOM 1849 C CA . GLU A 1 219 ? 14.327 -3.487 -3.930 1.00 78.81 219 GLU A CA 1
ATOM 1850 C C . GLU A 1 219 ? 15.047 -3.170 -5.240 1.00 78.81 219 GLU A C 1
ATOM 1852 O O . GLU A 1 219 ? 16.094 -2.538 -5.201 1.00 78.81 219 GLU A O 1
ATOM 1857 N N . VAL A 1 220 ? 14.438 -3.479 -6.393 1.00 78.81 220 VAL A N 1
ATOM 1858 C CA . VAL A 1 220 ? 14.909 -3.014 -7.709 1.00 78.81 220 VAL A CA 1
ATOM 1859 C C . VAL A 1 220 ? 15.042 -1.491 -7.714 1.00 78.81 220 VAL A C 1
ATOM 1861 O O . VAL A 1 220 ? 16.097 -0.977 -8.062 1.00 78.81 220 VAL A O 1
ATOM 1864 N N . LYS A 1 221 ? 14.016 -0.761 -7.252 1.00 74.38 221 LYS A N 1
ATOM 1865 C CA . LYS A 1 221 ? 14.050 0.711 -7.179 1.00 74.38 221 LYS A CA 1
ATOM 1866 C C . LYS A 1 221 ? 15.172 1.253 -6.277 1.00 74.38 221 LYS A C 1
ATOM 1868 O O . LYS A 1 221 ? 15.654 2.356 -6.513 1.00 74.38 221 LYS A O 1
ATOM 1873 N N . ARG A 1 222 ? 15.542 0.519 -5.226 1.00 78.69 222 ARG A N 1
ATOM 1874 C CA . ARG A 1 222 ? 16.558 0.913 -4.231 1.00 78.69 222 ARG A CA 1
ATOM 1875 C C . ARG A 1 222 ? 17.966 0.442 -4.583 1.00 78.69 222 ARG A C 1
ATOM 1877 O O . ARG A 1 222 ? 18.919 0.891 -3.954 1.00 78.69 222 ARG A O 1
ATOM 1884 N N . ALA A 1 223 ? 18.094 -0.474 -5.540 1.00 78.75 223 ALA A N 1
ATOM 1885 C CA . ALA A 1 223 ? 19.355 -1.118 -5.853 1.00 78.75 223 ALA A CA 1
ATOM 1886 C C . ALA A 1 223 ? 20.407 -0.090 -6.279 1.00 78.75 223 ALA A C 1
ATOM 1888 O O . ALA A 1 223 ? 20.174 0.740 -7.159 1.00 78.75 223 ALA A O 1
ATOM 1889 N N . VAL A 1 224 ? 21.583 -0.192 -5.666 1.00 79.81 224 VAL A N 1
ATOM 1890 C CA . VAL A 1 224 ? 22.763 0.622 -5.965 1.00 79.81 224 VAL A CA 1
ATOM 1891 C C . VAL A 1 224 ? 23.943 -0.283 -6.300 1.00 79.81 224 VAL A C 1
ATOM 1893 O O . VAL A 1 224 ? 23.988 -1.440 -5.884 1.00 79.81 224 VAL A O 1
ATOM 1896 N N . VAL A 1 225 ? 24.923 0.251 -7.034 1.00 77.31 225 VAL A N 1
ATOM 1897 C CA . VAL A 1 225 ? 26.101 -0.506 -7.499 1.00 77.31 225 VAL A CA 1
ATOM 1898 C C . VAL A 1 225 ? 26.850 -1.173 -6.341 1.00 77.31 225 VAL A C 1
ATOM 1900 O O . VAL A 1 225 ? 27.338 -2.287 -6.489 1.00 77.31 225 VAL A O 1
ATOM 1903 N N . SER A 1 226 ? 26.885 -0.545 -5.161 1.00 78.94 226 SER A N 1
ATOM 1904 C CA . SER A 1 226 ? 27.560 -1.089 -3.976 1.00 78.94 226 SER A CA 1
ATOM 1905 C C . SER A 1 226 ? 26.931 -2.369 -3.415 1.00 78.94 226 SER A C 1
ATOM 1907 O O . SER A 1 226 ? 27.565 -3.040 -2.604 1.00 78.94 226 SER A O 1
ATOM 1909 N N . TRP A 1 227 ? 25.714 -2.732 -3.833 1.00 78.94 227 TRP A N 1
ATOM 1910 C CA . TRP A 1 227 ? 25.118 -4.024 -3.480 1.00 78.94 227 TRP A CA 1
ATOM 1911 C C . TRP A 1 227 ? 25.737 -5.172 -4.275 1.00 78.94 227 TRP A C 1
ATOM 1913 O O . TRP A 1 227 ? 25.618 -6.327 -3.872 1.00 78.94 227 TRP A O 1
ATOM 1923 N N . VAL A 1 228 ? 26.375 -4.882 -5.407 1.00 78.25 228 VAL A N 1
ATOM 1924 C CA . VAL A 1 228 ? 26.878 -5.891 -6.330 1.00 78.25 228 VAL A CA 1
ATOM 1925 C C . VAL A 1 228 ? 28.318 -6.257 -5.981 1.00 78.25 228 VAL A C 1
ATOM 1927 O O . VAL A 1 228 ? 29.245 -5.474 -6.180 1.00 78.25 228 VAL A O 1
ATOM 1930 N N . ASP A 1 229 ? 28.519 -7.482 -5.502 1.00 78.31 229 ASP A N 1
ATOM 1931 C CA . ASP A 1 229 ? 29.836 -8.048 -5.223 1.00 78.31 229 ASP A CA 1
ATOM 1932 C C . ASP A 1 229 ? 30.220 -9.025 -6.340 1.00 78.31 229 ASP A C 1
ATOM 1934 O O . ASP A 1 229 ? 30.003 -10.234 -6.246 1.00 78.31 229 ASP A O 1
ATOM 1938 N N . THR A 1 230 ? 30.773 -8.488 -7.430 1.00 75.12 230 THR A N 1
ATOM 1939 C CA . THR A 1 230 ? 31.163 -9.277 -8.613 1.00 75.12 230 THR A CA 1
ATOM 1940 C C . THR A 1 230 ? 32.313 -10.244 -8.346 1.00 75.12 230 THR A C 1
ATOM 1942 O O . THR A 1 230 ? 32.445 -11.233 -9.063 1.00 75.12 230 THR A O 1
ATOM 1945 N N . ASN A 1 231 ? 33.136 -9.991 -7.323 1.00 73.88 231 ASN A N 1
ATOM 1946 C CA . ASN A 1 231 ? 34.234 -10.885 -6.946 1.00 73.88 231 ASN A CA 1
ATOM 1947 C C . ASN A 1 231 ? 33.712 -12.174 -6.317 1.00 73.88 231 ASN A C 1
ATOM 1949 O O . ASN A 1 231 ? 34.290 -13.236 -6.530 1.00 73.88 231 ASN A O 1
ATOM 1953 N N . ASN A 1 232 ? 32.625 -12.068 -5.555 1.00 75.38 232 ASN A N 1
ATOM 1954 C CA . ASN A 1 232 ? 32.004 -13.206 -4.888 1.00 75.38 232 ASN A CA 1
ATOM 1955 C C . ASN A 1 232 ? 30.738 -13.703 -5.601 1.00 75.38 232 ASN A C 1
ATOM 1957 O O . ASN A 1 232 ? 30.158 -14.681 -5.150 1.00 75.38 232 ASN A O 1
ATOM 1961 N N . ALA A 1 233 ? 30.318 -13.049 -6.691 1.00 71.94 233 ALA A N 1
ATOM 1962 C CA . ALA A 1 233 ? 29.065 -13.314 -7.402 1.00 71.94 233 ALA A CA 1
ATOM 1963 C C . ALA A 1 233 ? 27.818 -13.235 -6.491 1.00 71.94 233 ALA A C 1
ATOM 1965 O O . ALA A 1 233 ? 26.880 -14.014 -6.631 1.00 71.94 233 ALA A O 1
ATOM 1966 N N . VAL A 1 234 ? 27.802 -12.278 -5.554 1.00 73.06 234 VAL A N 1
ATOM 1967 C CA . VAL A 1 234 ? 26.715 -12.110 -4.573 1.00 73.06 234 VAL A CA 1
ATOM 1968 C C . VAL A 1 234 ? 26.067 -10.736 -4.707 1.00 73.06 234 VAL A C 1
ATOM 1970 O O . VAL A 1 234 ? 26.749 -9.718 -4.840 1.00 73.06 234 VAL A O 1
ATOM 1973 N N . LEU A 1 235 ? 24.740 -10.694 -4.575 1.00 76.81 235 LEU A N 1
ATOM 1974 C CA . LEU A 1 235 ? 24.001 -9.457 -4.337 1.00 76.81 235 LEU A CA 1
ATOM 1975 C C . LEU A 1 235 ? 23.766 -9.263 -2.830 1.00 76.81 235 LEU A C 1
ATOM 1977 O O . LEU A 1 235 ? 23.130 -10.092 -2.176 1.00 76.81 235 LEU A O 1
ATOM 1981 N N . ARG A 1 236 ? 24.293 -8.170 -2.269 1.00 81.12 236 ARG A N 1
ATOM 1982 C CA . ARG A 1 236 ? 24.250 -7.836 -0.838 1.00 81.12 236 ARG A CA 1
ATOM 1983 C C . ARG A 1 236 ? 23.245 -6.718 -0.578 1.00 81.12 236 ARG A C 1
ATOM 1985 O O . ARG A 1 236 ? 23.547 -5.551 -0.806 1.00 81.12 236 ARG A O 1
ATOM 1992 N N . ILE A 1 237 ? 22.074 -7.070 -0.053 1.00 78.81 237 ILE A N 1
ATOM 1993 C CA . ILE A 1 237 ? 21.008 -6.105 0.253 1.00 78.81 237 ILE A CA 1
ATOM 1994 C C . ILE A 1 237 ? 21.095 -5.699 1.737 1.00 78.81 237 ILE A C 1
ATOM 1996 O O . ILE A 1 237 ? 20.926 -6.563 2.607 1.00 78.81 237 ILE A O 1
ATOM 2000 N N . PRO A 1 238 ? 21.348 -4.416 2.065 1.00 77.50 238 PRO A N 1
ATOM 2001 C CA . PRO A 1 238 ? 21.324 -3.924 3.440 1.00 77.50 238 PRO A CA 1
ATOM 2002 C C . PRO A 1 238 ? 19.969 -4.159 4.115 1.00 77.50 238 PRO A C 1
ATOM 2004 O O . PRO A 1 238 ? 18.917 -4.152 3.471 1.00 77.50 238 PRO A O 1
ATOM 2007 N N . LYS A 1 239 ? 19.977 -4.340 5.439 1.00 72.56 239 LYS A N 1
ATOM 2008 C CA . LYS A 1 239 ? 18.768 -4.658 6.217 1.00 72.56 239 LYS A CA 1
ATOM 2009 C C . LYS A 1 239 ? 17.717 -3.552 6.114 1.00 72.56 239 LYS A C 1
ATOM 2011 O O . LYS A 1 239 ? 16.525 -3.837 6.047 1.00 72.56 239 LYS A O 1
ATOM 2016 N N . GLU A 1 240 ? 18.172 -2.307 6.093 1.00 69.81 240 GLU A N 1
ATOM 2017 C CA . GLU A 1 240 ? 17.364 -1.092 6.012 1.00 69.81 240 GLU A CA 1
ATOM 2018 C C . GLU A 1 240 ? 16.640 -0.985 4.660 1.00 69.81 240 GLU A C 1
ATOM 2020 O O . GLU A 1 240 ? 15.537 -0.446 4.571 1.00 69.81 240 GLU A O 1
ATOM 2025 N N . GLU A 1 241 ? 17.240 -1.565 3.620 1.00 66.88 241 GLU A N 1
ATOM 2026 C CA . GLU A 1 241 ? 16.762 -1.503 2.240 1.00 66.88 241 GLU A CA 1
ATOM 2027 C C . GLU A 1 241 ? 15.928 -2.729 1.842 1.00 66.88 241 GLU A C 1
ATOM 2029 O O . GLU A 1 241 ? 15.143 -2.666 0.888 1.00 66.88 241 GLU A O 1
ATOM 2034 N N . SER A 1 242 ? 16.020 -3.815 2.617 1.00 72.50 242 SER A N 1
ATOM 2035 C CA . SER A 1 242 ? 15.196 -5.016 2.468 1.00 72.50 242 SER A CA 1
ATOM 2036 C C . SER A 1 242 ? 13.722 -4.739 2.766 1.00 72.50 242 SER A C 1
ATOM 2038 O O . SER A 1 242 ? 13.345 -4.126 3.767 1.00 72.50 242 SER A O 1
ATOM 2040 N N . SER A 1 243 ? 12.841 -5.246 1.905 1.00 61.66 243 SER A N 1
ATOM 2041 C CA . SER A 1 243 ? 11.398 -5.018 2.028 1.00 61.66 243 SER A CA 1
ATOM 2042 C C . SER A 1 243 ? 10.686 -5.949 3.023 1.00 61.66 243 SER A C 1
ATOM 2044 O O . SER A 1 243 ? 9.520 -5.717 3.352 1.00 61.66 243 SER A O 1
ATOM 2046 N N . LYS A 1 244 ? 11.349 -7.000 3.531 1.00 59.06 244 LYS A N 1
ATOM 2047 C CA . LYS A 1 244 ? 10.855 -7.819 4.656 1.00 59.06 244 LYS A CA 1
ATOM 2048 C C . LYS A 1 244 ? 11.958 -7.995 5.696 1.00 59.06 244 LYS A C 1
ATOM 2050 O O . LYS A 1 244 ? 12.884 -8.774 5.526 1.00 59.06 244 LYS A O 1
ATOM 2055 N N . ASN A 1 245 ? 11.792 -7.296 6.810 1.00 45.75 245 ASN A N 1
ATOM 2056 C CA . ASN A 1 245 ? 12.749 -7.219 7.906 1.00 45.75 245 ASN A CA 1
ATOM 2057 C C . ASN A 1 245 ? 12.571 -8.379 8.913 1.00 45.75 245 ASN A C 1
ATOM 2059 O O . ASN A 1 245 ? 12.251 -8.150 10.078 1.00 45.75 245 ASN A O 1
ATOM 2063 N N . ARG A 1 246 ? 12.684 -9.637 8.461 1.00 40.59 246 ARG A N 1
ATOM 2064 C CA . ARG A 1 246 ? 12.715 -10.813 9.354 1.00 40.59 246 ARG A CA 1
ATOM 2065 C C . ARG A 1 246 ? 14.010 -11.592 9.128 1.00 40.59 246 ARG A C 1
ATOM 2067 O O . ARG A 1 246 ? 14.164 -12.202 8.080 1.00 40.59 246 ARG A O 1
ATOM 2074 N N . ASP A 1 247 ? 14.914 -11.489 10.101 1.00 34.16 247 ASP A N 1
ATOM 2075 C CA . ASP A 1 247 ? 16.101 -12.308 10.419 1.00 34.16 247 ASP A CA 1
ATOM 2076 C C . ASP A 1 247 ? 17.119 -12.738 9.347 1.00 34.16 247 ASP A C 1
ATOM 2078 O O . ASP A 1 247 ? 18.201 -13.183 9.722 1.00 34.16 247 ASP A O 1
ATOM 2082 N N . ASN A 1 248 ? 16.899 -12.523 8.051 1.00 38.00 248 ASN A N 1
ATOM 2083 C CA . ASN A 1 248 ? 17.889 -12.863 7.030 1.00 38.00 248 ASN A CA 1
ATOM 2084 C C . ASN A 1 248 ? 18.660 -11.631 6.551 1.00 38.00 248 ASN A C 1
ATOM 2086 O O . ASN A 1 248 ? 18.095 -10.694 5.986 1.00 38.00 248 ASN A O 1
ATOM 2090 N N . ARG A 1 249 ? 19.989 -11.678 6.700 1.00 35.34 249 ARG A N 1
ATOM 2091 C CA . ARG A 1 249 ? 20.891 -11.002 5.761 1.00 35.34 249 ARG A CA 1
ATOM 2092 C C . ARG A 1 249 ? 20.582 -11.614 4.394 1.00 35.34 249 ARG A C 1
ATOM 2094 O O . ARG A 1 249 ? 20.806 -12.804 4.209 1.00 35.34 249 ARG A O 1
ATOM 2101 N N . GLY A 1 250 ? 19.995 -10.855 3.476 1.00 44.28 250 GLY A N 1
ATOM 2102 C CA . GLY A 1 250 ? 19.732 -11.352 2.130 1.00 44.28 250 GLY A CA 1
ATOM 2103 C C . GLY A 1 250 ? 21.027 -11.355 1.328 1.00 44.28 250 GLY A C 1
ATOM 2104 O O . GLY A 1 250 ? 21.296 -10.387 0.626 1.00 44.28 250 GLY A O 1
ATOM 2105 N N . SER A 1 251 ? 21.856 -12.389 1.473 1.00 45.62 251 SER A N 1
ATOM 2106 C CA . SER A 1 251 ? 22.740 -12.803 0.383 1.00 45.62 251 SER A CA 1
ATOM 2107 C C . SER A 1 251 ? 21.904 -13.690 -0.522 1.00 45.62 251 SER A C 1
ATOM 2109 O O . SER A 1 251 ? 21.397 -14.721 -0.079 1.00 45.62 251 SER A O 1
ATOM 2111 N N . ILE A 1 252 ? 21.691 -13.244 -1.752 1.00 53.09 252 ILE A N 1
ATOM 2112 C CA . ILE A 1 252 ? 21.031 -14.064 -2.759 1.00 53.09 252 ILE A CA 1
ATOM 2113 C C . ILE A 1 252 ? 22.151 -14.682 -3.577 1.00 53.09 252 ILE A C 1
ATOM 2115 O O . ILE A 1 252 ? 22.831 -13.976 -4.324 1.00 53.09 252 ILE A O 1
ATOM 2119 N N . ASP A 1 253 ? 22.366 -15.978 -3.366 1.00 45.72 253 ASP A N 1
ATOM 2120 C CA . ASP A 1 253 ? 23.203 -16.780 -4.246 1.00 45.72 253 ASP A CA 1
ATOM 2121 C C . ASP A 1 253 ? 22.402 -16.961 -5.532 1.00 45.72 253 ASP A C 1
ATOM 2123 O O . ASP A 1 253 ? 21.325 -17.564 -5.534 1.00 45.72 253 ASP A O 1
ATOM 2127 N N . ALA A 1 254 ? 22.869 -16.356 -6.617 1.00 48.31 254 ALA A N 1
ATOM 2128 C CA . ALA A 1 254 ? 22.219 -16.536 -7.899 1.00 48.31 254 ALA A CA 1
ATOM 2129 C C . ALA A 1 254 ? 22.420 -17.993 -8.340 1.00 48.31 254 ALA A C 1
ATOM 2131 O O . ALA A 1 254 ? 23.539 -18.497 -8.371 1.00 48.31 254 ALA A O 1
ATOM 2132 N N . GLY A 1 255 ? 21.326 -18.686 -8.654 1.00 42.22 255 GLY A N 1
ATOM 2133 C CA . GLY A 1 255 ? 21.324 -20.122 -8.962 1.00 42.22 255 GLY A CA 1
ATOM 2134 C C . GLY A 1 255 ? 21.879 -20.501 -10.341 1.00 42.22 255 GLY A C 1
ATOM 2135 O O . GLY A 1 255 ? 21.623 -21.615 -10.794 1.00 42.22 255 GLY A O 1
ATOM 2136 N N . ALA A 1 256 ? 22.575 -19.587 -11.021 1.00 49.94 256 ALA A N 1
ATOM 2137 C CA . ALA A 1 256 ? 23.198 -19.802 -12.327 1.00 49.94 256 ALA A CA 1
ATOM 2138 C C . ALA A 1 256 ? 24.713 -20.047 -12.182 1.00 49.94 256 ALA A C 1
ATOM 2140 O O . ALA A 1 256 ? 25.273 -19.890 -11.095 1.00 49.94 256 ALA A O 1
ATOM 2141 N N . ASP A 1 257 ? 25.378 -20.451 -13.269 1.00 53.81 257 ASP A N 1
ATOM 2142 C CA . ASP A 1 257 ? 26.838 -20.604 -13.302 1.00 53.81 257 ASP A CA 1
ATOM 2143 C C . ASP A 1 257 ? 27.511 -19.324 -12.747 1.00 53.81 257 ASP A C 1
ATOM 2145 O O . ASP A 1 257 ? 27.167 -18.224 -13.196 1.00 53.81 257 ASP A O 1
ATOM 2149 N N . PRO A 1 258 ? 28.454 -19.419 -11.785 1.00 50.75 258 PRO A N 1
ATOM 2150 C CA . PRO A 1 258 ? 29.126 -18.261 -11.191 1.00 50.75 258 PRO A CA 1
ATOM 2151 C C . PRO A 1 258 ? 29.691 -17.252 -12.204 1.00 50.75 258 PRO A C 1
ATOM 2153 O O . PRO A 1 258 ? 29.771 -16.059 -11.900 1.00 50.75 258 PRO A O 1
ATOM 2156 N N . TYR A 1 259 ? 30.070 -17.701 -13.405 1.00 52.31 259 TYR A N 1
ATOM 2157 C CA . TYR A 1 259 ? 30.516 -16.820 -14.484 1.00 52.31 259 TYR A CA 1
ATOM 2158 C C . TYR A 1 259 ? 29.365 -16.032 -15.120 1.00 52.31 259 TYR A C 1
ATOM 2160 O O . TYR A 1 259 ? 29.492 -14.822 -15.302 1.00 52.31 259 TYR A O 1
ATOM 2168 N N . GLU A 1 260 ? 28.229 -16.674 -15.401 1.00 54.78 260 GLU A N 1
ATOM 2169 C CA . GLU A 1 260 ? 27.038 -16.000 -15.938 1.00 54.78 260 GLU A CA 1
ATOM 2170 C C . GLU A 1 260 ? 26.476 -15.000 -14.929 1.00 54.78 260 GLU A C 1
ATOM 2172 O O . GLU A 1 260 ? 26.188 -13.857 -15.277 1.00 54.78 260 GLU A O 1
ATOM 2177 N N . VAL A 1 261 ? 26.411 -15.382 -13.652 1.00 57.41 261 VAL A N 1
ATOM 2178 C CA . VAL A 1 261 ? 25.983 -14.495 -12.562 1.00 57.41 261 VAL A CA 1
ATOM 2179 C C . VAL A 1 261 ? 26.859 -13.251 -12.492 1.00 57.41 261 VAL A C 1
ATOM 2181 O O . VAL A 1 261 ? 26.351 -12.145 -12.319 1.00 57.41 261 VAL A O 1
ATOM 2184 N N . ARG A 1 262 ? 28.177 -13.407 -12.629 1.00 60.09 262 ARG A N 1
ATOM 2185 C CA . ARG A 1 262 ? 29.115 -12.287 -12.578 1.00 60.09 262 ARG A CA 1
ATOM 2186 C C . ARG A 1 262 ? 28.907 -11.316 -13.736 1.00 60.09 262 ARG A C 1
ATOM 2188 O O . ARG A 1 262 ? 28.873 -10.114 -13.486 1.00 60.09 262 ARG A O 1
ATOM 2195 N N . GLU A 1 263 ? 28.743 -11.814 -14.958 1.00 59.06 263 GLU A N 1
ATOM 2196 C CA . GLU A 1 263 ? 28.468 -10.981 -16.137 1.00 59.06 263 GLU A CA 1
ATOM 2197 C C . GLU A 1 263 ? 27.102 -10.286 -16.034 1.00 59.06 263 GLU A C 1
ATOM 2199 O O . GLU A 1 263 ? 26.978 -9.103 -16.344 1.00 59.06 263 GLU A O 1
ATOM 2204 N N . LEU A 1 264 ? 26.090 -10.975 -15.503 1.00 62.72 264 LEU A N 1
ATOM 2205 C CA . LEU A 1 264 ? 24.759 -10.418 -15.251 1.00 62.72 264 LEU A CA 1
ATOM 2206 C C . LEU A 1 264 ? 24.777 -9.322 -14.186 1.00 62.72 264 LEU A C 1
ATOM 2208 O O . LEU A 1 264 ? 24.212 -8.247 -14.381 1.00 62.72 264 LEU A O 1
ATOM 2212 N N . LEU A 1 265 ? 25.466 -9.568 -13.074 1.00 63.31 265 LEU A N 1
ATOM 2213 C CA . LEU A 1 265 ? 25.676 -8.593 -12.013 1.00 63.31 265 LEU A CA 1
ATOM 2214 C C . LEU A 1 265 ? 26.508 -7.403 -12.504 1.00 63.31 265 LEU A C 1
ATOM 2216 O O . LEU A 1 265 ? 26.237 -6.268 -12.115 1.00 63.31 265 LEU A O 1
ATOM 2220 N N . TYR A 1 266 ? 27.471 -7.632 -13.396 1.00 64.44 266 TYR A N 1
ATOM 2221 C CA . TYR A 1 266 ? 28.248 -6.577 -14.036 1.00 64.44 266 TYR A CA 1
ATOM 2222 C C . TYR A 1 266 ? 27.388 -5.733 -14.988 1.00 64.44 266 TYR A C 1
ATOM 2224 O O . TYR A 1 266 ? 27.405 -4.507 -14.895 1.00 64.44 266 TYR A O 1
ATOM 2232 N N . ALA A 1 267 ? 26.560 -6.360 -15.830 1.00 61.28 267 ALA A N 1
ATOM 2233 C CA . ALA A 1 267 ? 25.599 -5.668 -16.689 1.00 61.28 267 ALA A CA 1
ATOM 2234 C C . ALA A 1 267 ? 24.573 -4.875 -15.864 1.00 61.28 267 ALA A C 1
ATOM 2236 O O . ALA A 1 267 ? 24.296 -3.714 -16.163 1.00 61.28 267 ALA A O 1
ATOM 2237 N N . PHE A 1 268 ? 24.068 -5.459 -14.774 1.00 67.44 268 PHE A N 1
ATOM 2238 C CA . PHE A 1 268 ? 23.189 -4.782 -13.827 1.00 67.44 268 PHE A CA 1
ATOM 2239 C C . PHE A 1 268 ? 23.881 -3.573 -13.188 1.00 67.44 268 PHE A C 1
ATOM 2241 O O . PHE A 1 268 ? 23.328 -2.478 -13.220 1.00 67.44 268 PHE A O 1
ATOM 2248 N N . ALA A 1 269 ? 25.114 -3.723 -12.694 1.00 64.81 269 ALA A N 1
ATOM 2249 C CA . ALA A 1 269 ? 25.911 -2.628 -12.144 1.00 64.81 269 ALA A CA 1
ATOM 2250 C C . ALA A 1 269 ? 26.174 -1.514 -13.172 1.00 64.81 269 ALA A C 1
ATOM 2252 O O . ALA A 1 269 ? 26.032 -0.342 -12.835 1.00 64.81 269 ALA A O 1
ATOM 2253 N N . ILE A 1 270 ? 26.480 -1.855 -14.429 1.00 62.38 270 ILE A N 1
ATOM 2254 C CA . ILE A 1 270 ? 26.642 -0.883 -15.521 1.00 62.38 270 ILE A CA 1
ATOM 2255 C C . ILE A 1 270 ? 25.333 -0.143 -15.790 1.00 62.38 270 ILE A C 1
ATOM 2257 O O . ILE A 1 270 ? 25.346 1.068 -15.996 1.00 62.38 270 ILE A O 1
ATOM 2261 N N . VAL A 1 271 ? 24.193 -0.839 -15.797 1.00 61.97 271 VAL A N 1
ATOM 2262 C CA . VAL A 1 271 ? 22.887 -0.199 -16.000 1.00 61.97 271 VAL A CA 1
ATOM 2263 C C . VAL A 1 271 ? 22.555 0.737 -14.836 1.00 61.97 271 VAL A C 1
ATOM 2265 O O . VAL A 1 271 ? 22.107 1.862 -15.071 1.00 61.97 271 VAL A O 1
ATOM 2268 N N . LEU A 1 272 ? 22.826 0.316 -13.599 1.00 63.91 272 LEU A N 1
ATOM 2269 C CA . LEU A 1 272 ? 22.666 1.146 -12.405 1.00 63.91 272 LEU A CA 1
ATOM 2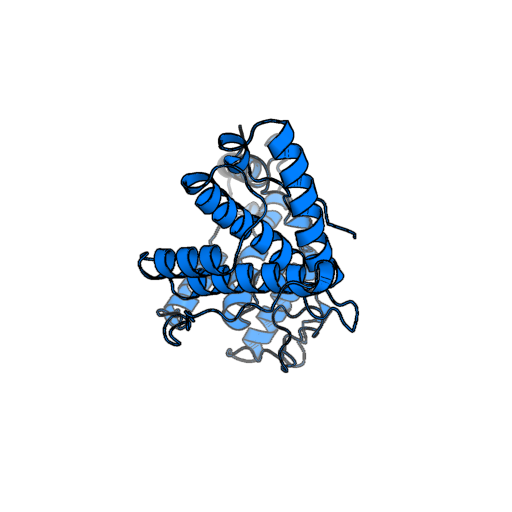270 C C . LEU A 1 272 ? 23.533 2.410 -12.466 1.00 63.91 272 LEU A C 1
ATOM 2272 O O . LEU A 1 272 ? 23.018 3.505 -12.248 1.00 63.91 272 LEU A O 1
ATOM 2276 N N . ASP A 1 273 ? 24.816 2.259 -12.797 1.00 57.81 273 ASP A N 1
ATOM 2277 C CA . ASP A 1 273 ? 25.803 3.340 -12.867 1.00 57.81 273 ASP A CA 1
ATOM 2278 C C . ASP A 1 273 ? 25.509 4.325 -14.009 1.00 57.81 273 ASP A C 1
ATOM 2280 O O . ASP A 1 273 ? 25.478 5.542 -13.824 1.00 57.81 273 ASP A O 1
ATOM 2284 N N . ARG A 1 274 ? 25.222 3.798 -15.205 1.00 52.38 274 ARG A N 1
ATOM 2285 C CA . ARG A 1 274 ? 25.073 4.605 -16.421 1.00 52.38 274 ARG A CA 1
ATOM 2286 C C . ARG A 1 274 ? 23.737 5.329 -16.501 1.00 52.38 274 ARG A C 1
ATOM 2288 O O . ARG A 1 274 ? 23.673 6.428 -17.060 1.00 52.38 274 ARG A O 1
ATOM 2295 N N . TYR A 1 275 ? 22.667 4.722 -15.994 1.00 52.75 275 TYR A N 1
ATOM 2296 C CA . TYR A 1 275 ? 21.327 5.276 -16.155 1.00 52.75 275 TYR A CA 1
ATOM 2297 C C . TYR A 1 275 ? 20.789 5.905 -14.875 1.00 52.75 275 TYR A C 1
ATOM 2299 O O . TYR A 1 275 ? 20.143 6.949 -14.985 1.00 52.75 275 TYR A O 1
ATOM 2307 N N . GLY A 1 276 ? 21.092 5.348 -13.694 1.00 48.62 276 GLY A N 1
ATOM 2308 C CA . GLY A 1 276 ? 20.420 5.696 -12.441 1.00 48.62 276 GLY A CA 1
ATOM 2309 C C . GLY A 1 276 ? 18.905 5.454 -12.530 1.00 48.62 276 GLY A C 1
ATOM 2310 O O . GLY A 1 276 ? 18.251 5.776 -13.525 1.00 48.62 276 GLY A O 1
ATOM 2311 N N . TRP A 1 277 ? 18.273 4.902 -11.494 1.00 52.50 277 TRP A N 1
ATOM 2312 C CA . TRP A 1 277 ? 16.815 4.696 -11.553 1.00 52.50 277 TRP A CA 1
ATOM 2313 C C . TRP A 1 277 ? 16.026 6.013 -11.670 1.00 52.50 277 TRP A C 1
ATOM 2315 O O . TRP A 1 277 ? 14.884 6.007 -12.118 1.00 52.50 277 TRP A O 1
ATOM 2325 N N . ASP A 1 278 ? 16.632 7.161 -11.362 1.00 43.16 278 ASP A N 1
ATOM 2326 C CA . ASP A 1 278 ? 15.974 8.470 -11.437 1.00 43.16 278 ASP A CA 1
ATOM 2327 C C . ASP A 1 278 ? 15.766 8.993 -12.870 1.00 43.16 278 ASP A C 1
ATOM 2329 O O . ASP A 1 278 ? 14.938 9.876 -13.084 1.00 43.16 278 ASP A O 1
ATOM 2333 N N . ARG A 1 279 ? 16.401 8.396 -13.894 1.00 39.44 279 ARG A N 1
ATOM 2334 C CA . ARG A 1 279 ? 16.024 8.620 -15.311 1.00 39.44 279 ARG A CA 1
ATOM 2335 C C . ARG A 1 279 ? 14.985 7.616 -15.824 1.00 39.44 279 ARG A C 1
ATOM 2337 O O . ARG A 1 279 ? 14.795 7.467 -17.029 1.00 39.44 279 ARG A O 1
ATOM 2344 N N . VAL A 1 280 ? 14.310 6.907 -14.918 1.00 40.03 280 VAL A N 1
ATOM 2345 C CA . VAL A 1 280 ? 13.196 5.983 -15.209 1.00 40.03 280 VAL A CA 1
ATOM 2346 C C . VAL A 1 280 ? 11.831 6.642 -14.943 1.00 40.03 280 VAL A C 1
ATOM 2348 O O . VAL A 1 280 ? 10.790 6.039 -15.181 1.00 40.03 280 VAL A O 1
ATOM 2351 N N . GLY A 1 281 ? 11.817 7.911 -14.527 1.00 31.28 281 GLY A N 1
ATOM 2352 C CA . GLY A 1 281 ? 10.615 8.706 -14.284 1.00 31.28 281 GLY A CA 1
ATOM 2353 C C . GLY A 1 281 ? 10.177 9.606 -15.443 1.00 31.28 281 GLY A C 1
ATOM 2354 O O . GLY A 1 281 ? 9.938 10.778 -15.199 1.00 31.28 281 GLY A O 1
ATOM 2355 N N . VAL A 1 282 ? 10.048 9.097 -16.673 1.00 31.14 282 VAL A N 1
ATOM 2356 C CA . VAL A 1 282 ? 9.207 9.727 -17.719 1.00 31.14 282 VAL A CA 1
ATOM 2357 C C . VAL A 1 282 ? 8.511 8.625 -18.518 1.00 31.14 282 VAL A C 1
ATOM 2359 O O . VAL A 1 282 ? 8.870 8.325 -19.641 1.00 31.14 282 VAL A O 1
ATOM 2362 N N . LEU A 1 283 ? 7.572 7.939 -17.869 1.00 30.08 283 LEU A N 1
ATOM 2363 C CA . LEU A 1 283 ? 6.396 7.311 -18.496 1.00 30.08 283 LEU A CA 1
ATOM 2364 C C . LEU A 1 283 ? 5.254 7.369 -17.470 1.00 30.08 283 LEU A C 1
ATOM 2366 O O . LEU A 1 283 ? 4.591 6.389 -17.138 1.00 30.08 283 LEU A O 1
ATOM 2370 N N . ARG A 1 284 ? 5.089 8.548 -16.868 1.00 29.84 284 ARG A N 1
ATOM 2371 C CA . ARG A 1 284 ? 3.975 8.859 -15.982 1.00 29.84 284 ARG A CA 1
ATOM 2372 C C . ARG A 1 284 ? 3.514 10.263 -16.327 1.00 29.84 284 ARG A C 1
ATOM 2374 O O . ARG A 1 284 ? 4.011 11.217 -15.747 1.00 29.84 284 ARG A O 1
ATOM 2381 N N . ASN A 1 285 ? 2.668 10.350 -17.352 1.00 29.69 285 ASN A N 1
ATOM 2382 C CA . ASN A 1 285 ? 1.552 11.290 -17.485 1.00 29.69 285 ASN A CA 1
ATOM 2383 C C . ASN A 1 285 ? 0.979 11.189 -18.903 1.00 29.69 285 ASN A C 1
ATOM 2385 O O . ASN A 1 285 ? 1.531 11.782 -19.817 1.00 29.69 285 ASN A O 1
ATOM 2389 N N . GLN A 1 286 ? -0.104 10.421 -19.054 1.00 28.73 286 GLN A N 1
ATOM 2390 C CA . GLN A 1 286 ? -1.316 10.752 -19.829 1.00 28.73 286 GLN A CA 1
ATOM 2391 C C . GLN A 1 286 ? -2.198 9.499 -19.955 1.00 28.73 286 GLN A C 1
ATOM 2393 O O . GLN A 1 286 ? -2.383 8.911 -21.013 1.00 28.73 286 GLN A O 1
ATOM 2398 N N . LEU A 1 287 ? -2.737 9.083 -18.812 1.00 27.94 287 LEU A N 1
ATOM 2399 C CA . LEU A 1 287 ? -4.070 8.494 -18.729 1.00 27.94 287 LEU A CA 1
ATOM 2400 C C . LEU A 1 287 ? -4.762 9.240 -17.594 1.00 27.94 287 LEU A C 1
ATOM 2402 O O . LEU A 1 287 ? -4.842 8.733 -16.486 1.00 27.94 287 LEU A O 1
ATOM 2406 N N . ASP A 1 288 ? -5.083 10.501 -17.869 1.00 28.75 288 ASP A N 1
ATOM 2407 C CA . ASP A 1 288 ? -6.154 11.272 -17.243 1.00 28.75 288 ASP A CA 1
ATOM 2408 C C . ASP A 1 288 ? -6.334 12.548 -18.088 1.00 28.75 288 ASP A C 1
ATOM 2410 O O . ASP A 1 288 ? -5.444 13.403 -18.126 1.00 28.75 288 ASP A O 1
ATOM 2414 N N . HIS A 1 289 ? -7.501 12.606 -18.748 1.00 31.36 289 HIS A N 1
ATOM 2415 C CA . HIS A 1 289 ? -8.050 13.606 -19.688 1.00 31.36 289 HIS A CA 1
ATOM 2416 C C . HIS A 1 289 ? -7.765 13.407 -21.180 1.00 31.36 289 HIS A C 1
ATOM 2418 O O . HIS A 1 289 ? -6.638 13.685 -21.642 1.00 31.36 289 HIS A O 1
#

Solvent-accessible surface area (backbone atoms only — not comparable to full-atom values): 17275 Å² total; per-residue (Å²): 124,70,64,65,85,88,44,58,60,70,57,80,73,56,57,80,77,40,55,75,69,54,46,53,52,47,38,52,54,37,47,54,57,46,9,43,31,34,46,22,56,66,39,59,96,74,59,33,36,37,53,71,70,56,40,34,55,38,38,59,50,52,50,55,52,46,51,59,46,31,76,74,72,41,89,72,89,83,80,48,67,68,56,52,50,53,49,51,58,54,57,66,77,43,101,61,59,40,60,60,54,32,52,52,52,52,42,53,53,53,53,41,51,46,40,26,71,79,67,68,43,77,83,77,80,76,91,75,83,56,69,59,66,84,75,80,77,59,80,91,73,74,80,48,74,65,53,47,49,53,50,51,54,49,34,65,55,59,76,50,66,80,61,74,87,81,46,54,78,70,55,43,57,55,49,36,52,56,51,19,63,78,67,72,42,60,60,89,75,62,53,76,69,52,54,58,61,51,57,48,62,62,59,35,36,50,55,52,48,40,75,50,57,67,58,48,74,72,39,58,70,64,60,53,53,88,28,54,37,60,91,76,39,34,44,50,53,55,71,90,64,44,92,70,86,65,96,64,81,47,68,42,74,44,87,56,59,65,66,59,41,23,53,48,47,47,50,37,34,48,46,41,69,75,54,40,73,80,73,65,77,82,87,81,86,82,92,80,136

Sequence (289 aa):
MTLPEDVPLVISDDREYLNQRQLEDYKQHRKEVLGWLYDLGKSPDVAEGYSLAVTRNMAYRLSKIYRWLWDREGYTTQLTHDHADAYLREIAGRDWQNSNKAEYLKALNRLFKWKQHERGEQPWDPDISFYPSGDEYQPQDFFTLDERKDLREAALEYGSVPAYSNLTPEERSRWKRYISMMLEKPMTEVTPDDWDRMNNWKIPSLVWTSLDTSLRPVEVKRAVVSWVDTNNAVLRIPKEESSKNRDNRGSIDAGADPYEVRELLYAFAIVLDRYGWDRVGVLRNQLDH

Secondary structure (DSSP, 8-state):
----TTS-SS-GGGGGT--HHHHHHHHHHHHHHHHHHHHTSSBGGGTB---HHHHHHHHHHHHHHHHHHHHHH-S-S---HHHHHHHHHHHHTSS--HHHHHHHHHHHHHHHHHHHHHH-PPPP--S------TTTTS-S-PPPHHHHHHHHHHHHHTT----GGGS-HHHHHHHHHHHHHHTTS-GGG--THHHHHHT-SHHHHHHHHHHHH---HHHHHH--GGGEETTTTEEEE-TTT-SS-SS--EEEE-SS-HHHHHHHHHHHHHHHHHH-GGGG--S---S--

Radius of gyration: 25.95 Å; Cα contacts (8 Å, |Δi|>4): 269; chains: 1; bounding box: 62×43×74 Å

Nearest PDB structures (foldseek):
  3c28-assembly1_B-2  TM=5.705E-01  e=5.627E-01  unclassified
  1kbu-assembly1_A  TM=4.838E-01  e=3.361E-01  Punavirus P1
  1pvp-assembly1_A-2  TM=5.557E-01  e=7.812E-01  Punavirus P1
  5jk0-assembly1_D  TM=4.818E-01  e=6.180E-01  Helicobacter pylori 26695
  3c28-assembly1_A-2  TM=4.519E-01  e=2.768E+00  unclassified

pLDDT: mean 80.85, std 17.86, range [27.94, 97.88]

Mean predicted aligned error: 12.31 Å

Foldseek 3Di:
DDDDPLADLDDPVLVVQDDPVLSVVSSVLSCLLLVCQAQALPPNVVRDHDDNVLSNLLNVLVSVLQVVVCVPPNRDPDQDLVSLQVVLVVVVPDPDQLVVSQSSVVSVQSSQSSCCVVVVDDHHDHPDDRDRPPPPPDPPDDDDPVSLVVQLVCLQVPQADPQPVVDDPVRVLVVLVVLCVVVVHDSVPDDNVSNVVSNACQSNLVSNCCSFQVQDPQLLLVDALVQQDLVQLWRFADLVSDPDNDDDRDTRNGPDDSVVSSVSSVSNNCCCVVQPCVNVPPPPDDPPD

=== Feature glossary ===
The features interleaved in this record are:

— What the protein is —

Sequence gives the chain of amino acids in standard one-letter code (A=alanine, C=cysteine, …, Y=tyrosine), read N→C. It is the only feature that is directly encoded by the gene; all structural features are derived from the folded form of this sequence.

Database cross-references. InterPro integrates a dozen domain/family signature databases into unified entries with residue-range hits. GO terms attach function/process/location labels with evidence codes. CATH codes position the fold in a four-level structural taxonomy. Organism is the NCBI-taxonomy species name.

— Where its atoms are —

Atomic coordinates in PDBx/mmCIF format — the same representation the Protein Data Bank distributes. Each line of the _atom_site loop places one backbone atom in Cartesian space (units: ångströms, origin: arbitrary).

The six renders are orthographic views along the three Cartesian axes in both directions. Representation (cartoon, sticks, or surface) and color scheme (sequence-rainbow or by-chain) vary across proteins so the training set covers all the common visualization conventions.

— Local backbone conformation —

Eight-state secondary structure (DSSP): H is the canonical α-helix, G the tighter 3₁₀-helix, I the wider π-helix; E/B are β-structure, T and S are turns and bends, and '-' is everything else. DSSP derives these from the pattern of main-chain N–H···O=C hydrogen bonds, not from the sequence.

P-SEA three-state annotation labels each residue as helix, strand, or coil based purely on the geometry of the Cα trace. It serves as a fallback when the full backbone (and thus DSSP) is unavailable.

The φ/ψ torsion pair specifies the backbone conformation at each residue. φ rotates about the N–Cα bond, ψ about the Cα–C bond. Steric clashes forbid most of the (φ, ψ) plane — the allowed regions (α-helix basin, β-sheet basin, left-handed helix) are the Ramachandran-allowed regions.

— Global shape and packing —

The geometric summary reports three shape descriptors. Rg (radius of gyration) measures how spread out the Cα atoms are about their centre of mass; compact globular proteins have small Rg, elongated or unfolded ones large. Cα contacts (<8 Å, |i−j|>4) count long-range residue pairs in spatial proximity — high for tightly packed folds, near zero for rods or random coil. The bounding-box extents give the protein's footprint along x, y, z in Å.

Solvent-accessible surface area (SASA) is the area in Å² traced out by the centre of a 1.4 Å probe sphere (a water molecule) rolled over the protein's van der Waals surface (Shrake–Rupley / Lee–Richards construction). Buried residues have near-zero SASA; fully exposed residues can exceed 200 Å². The total SASA scales roughly with the number of surface residues.

The contact map is a binary N×N matrix image: pixel (i, j) is dark where Cα_i and Cα_j are within 8 Å and |i−j|>4. Because the |i−j|>4 filter removes local helical contacts, off-diagonal stripes parallel to the main diagonal indicate parallel β-sheets; stripes perpendicular to it indicate antiparallel β-sheets. The Ramachandran plot scatters every residue's (φ, ψ) pair against the sterically allowed regions. The PAE heatmap renders the predicted-aligned-error matrix.

— Structural neighborhood —

3Di is Foldseek's structural alphabet. Each residue is assigned one of twenty discrete states based on how its Cα sits relative to its spatial (not sequential) neighbors. Aligning 3Di strings finds structural homologs roughly as well as full 3D superposition, but orders of magnitude faster.

Nearest PDB neighbors are the top structural matches found by Foldseek when searching this structure against the entire Protein Data Bank. Each hit reports a TM-score (0 to 1; >0.5 almost always implies the same fold) and an E-value. These are *structural* homologs — they may share no detectable sequence similarity.

— Confidence and disorder —

For AlphaFold models, the B-factor field carries pLDDT — the model's own estimate of local accuracy on a 0–100 scale. Regions with pLDDT<50 should be treated as essentially unmodeled; they often correspond to intrinsically disordered segments.

Crystallographic B-factors measure how much each atom's electron density is smeared out, in Å². They rise in mobile loops and surface residues and fall in the buried interior. In AlphaFold models this column is repurposed to hold pLDDT instead.

Predicted aligned error is AlphaFold's pairwise confidence. Unlike pLDDT (per-residue), PAE is per-residue-pair and captures whether two parts of the structure are correctly placed relative to each other. Units are ångströms of expected positional error.